Protein AF-0000000069859285 (afdb_homodimer)

Solvent-accessi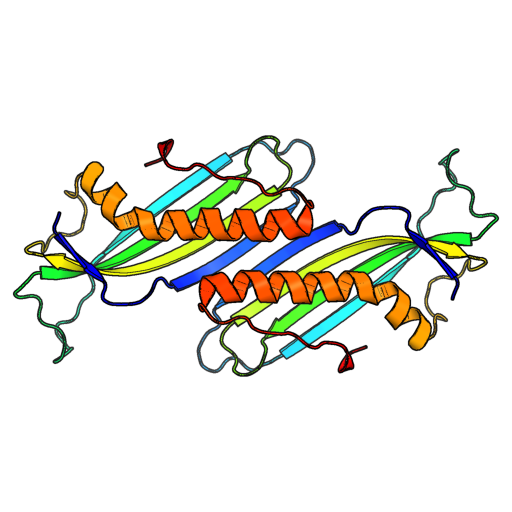ble surface area (backbone atoms only — not comparable to full-atom values): 14107 Å² total; per-residue (Å²): 129,57,67,40,82,70,47,71,69,42,60,48,30,44,34,39,32,56,50,59,89,86,52,73,57,42,78,43,74,49,71,47,62,40,69,54,88,48,85,87,38,92,88,50,71,55,87,59,15,31,38,29,44,38,34,38,36,36,46,33,17,54,83,78,44,52,39,34,44,32,38,33,30,34,33,37,30,32,34,51,81,37,78,71,73,58,83,80,60,46,69,71,46,47,40,63,70,42,42,65,54,53,48,50,54,30,50,49,45,24,54,50,27,30,71,56,64,70,47,63,44,82,64,76,57,67,77,79,92,127,56,66,41,81,70,46,70,71,41,60,48,29,45,35,40,33,56,49,59,88,86,53,73,56,41,79,42,74,49,70,47,60,41,70,52,86,47,86,88,38,90,90,48,71,56,86,60,16,31,40,29,44,38,34,38,37,38,45,32,18,53,82,78,43,51,39,34,43,32,39,32,32,34,34,37,30,32,3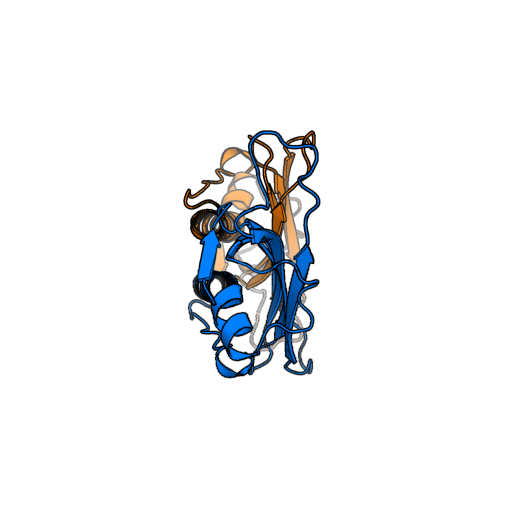3,50,81,37,78,70,75,59,83,81,62,47,68,70,47,46,41,64,70,43,40,66,56,53,48,49,53,30,48,51,44,23,54,50,27,31,70,56,64,71,47,62,44,82,64,77,57,67,77,80,91

Organism: Lactobacillus acidophilus (strain ATCC 700396 / NCK56 / N2 / NCFM) (NCBI:txid272621)

Nearest PDB structures (foldseek):
  2hng-assembly1_A-2  TM=8.366E-01  e=1.642E-09  Streptococcus pneumoniae TIGR4
  2o2a-assembly1_B  TM=8.436E-01  e=3.799E-09  Streptococcus agalactiae 2603V/R
  5mtw-assembly1_A  TM=6.151E-01  e=3.634E-05  Mycobacterium tuberculosis H37Rv
  5mtw-assembly1_B  TM=6.420E-01  e=5.206E-05  Mycobacterium tuberculosis H37Rv
  5mtw-assembly1_D  TM=5.641E-01  e=5.528E-05  Mycobacterium tuberculosis H37Rv

InterPro domains:
  IPR009530 Protein of unknown function DUF1149 [PF06619] (5-125)
  IPR009530 Protein of unknown function DUF1149 [PIRSF03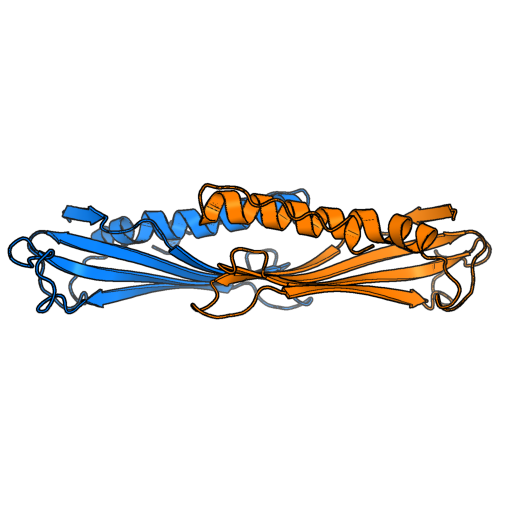1568] (9-126)
  IPR035958 SecB-like superfamily [G3DSA:3.10.420.10] (2-125)
  IPR035958 SecB-like superfamily [SSF54611] (5-125)

Structure (mmCIF, N/CA/C/O backbone):
data_AF-0000000069859285-model_v1
#
loop_
_entity.id
_entity.type
_entity.pdbx_description
1 polymer 'DUF1149 family protein'
#
loop_
_atom_site.group_PDB
_atom_site.id
_atom_site.type_symbol
_atom_site.label_atom_id
_atom_site.label_alt_id
_atom_site.label_comp_id
_atom_site.label_asym_id
_atom_site.label_entity_id
_atom_site.label_seq_id
_atom_site.pdbx_PDB_ins_code
_atom_site.Cartn_x
_atom_site.Cartn_y
_atom_site.Cartn_z
_atom_site.occupancy
_atom_site.B_iso_or_equiv
_atom_site.auth_seq_id
_atom_site.auth_comp_id
_atom_site.auth_asym_id
_atom_site.auth_atom_id
_atom_site.pdbx_PDB_model_num
ATOM 1 N N . MET A 1 1 ? 7.957 -24.922 -19.906 1 86.81 1 MET A N 1
ATOM 2 C CA . MET A 1 1 ? 6.742 -25.359 -19.234 1 86.81 1 MET A CA 1
ATOM 3 C C . MET A 1 1 ? 5.52 -24.641 -19.781 1 86.81 1 MET A C 1
ATOM 5 O O . MET A 1 1 ? 5.574 -23.438 -20.047 1 86.81 1 MET A O 1
ATOM 9 N N . ASP A 1 2 ? 4.477 -25.438 -20.125 1 93.25 2 ASP A N 1
ATOM 10 C CA . ASP A 1 2 ? 3.229 -24.875 -20.625 1 93.25 2 ASP A CA 1
ATOM 11 C C . ASP A 1 2 ? 2.178 -24.797 -19.531 1 93.25 2 ASP A C 1
ATOM 13 O O . ASP A 1 2 ? 2.01 -25.75 -18.75 1 93.25 2 ASP A O 1
ATOM 17 N N . PHE A 1 3 ? 1.637 -23.641 -19.359 1 95.94 3 PHE A N 1
ATOM 18 C CA . PHE A 1 3 ? 0.579 -23.484 -18.375 1 95.94 3 PHE A CA 1
ATOM 19 C C . PHE A 1 3 ? -0.464 -22.484 -18.859 1 95.94 3 PHE A C 1
ATOM 21 O O . PHE A 1 3 ? -0.195 -21.688 -19.75 1 95.94 3 PHE A O 1
ATOM 28 N N . GLU A 1 4 ? -1.637 -22.594 -18.219 1 95.75 4 GLU A N 1
ATOM 29 C CA . GLU A 1 4 ? -2.748 -21.719 -18.562 1 95.75 4 GLU A CA 1
ATOM 30 C C . GLU A 1 4 ? -3.24 -20.953 -17.344 1 95.75 4 GLU A C 1
ATOM 32 O O . GLU A 1 4 ? -3.459 -21.531 -16.281 1 95.75 4 GLU A O 1
ATOM 37 N N . LYS A 1 5 ? -3.42 -19.688 -17.594 1 96.62 5 LYS A N 1
ATOM 38 C CA . LYS A 1 5 ? -3.982 -18.859 -16.531 1 96.62 5 LYS A CA 1
ATOM 39 C C . LYS A 1 5 ? -5.461 -19.172 -16.312 1 96.62 5 LYS A C 1
ATOM 41 O O . LYS A 1 5 ? -6.242 -19.172 -17.266 1 96.62 5 LYS A O 1
ATOM 46 N N . GLN A 1 6 ? -5.723 -19.422 -15.039 1 96.19 6 GLN A N 1
ATOM 47 C CA . GLN A 1 6 ? -7.105 -19.766 -14.727 1 96.19 6 GLN A CA 1
ATOM 48 C C . GLN A 1 6 ? -7.828 -18.609 -14.047 1 96.19 6 GLN A C 1
ATOM 50 O O . GLN A 1 6 ? -9.062 -18.547 -14.062 1 96.19 6 GLN A O 1
ATOM 55 N N . THR A 1 7 ? -7.148 -17.719 -13.398 1 96.88 7 THR A N 1
ATOM 56 C CA . THR A 1 7 ? -7.672 -16.5 -12.789 1 96.88 7 THR A CA 1
ATOM 57 C C . THR A 1 7 ? -6.766 -15.32 -13.094 1 96.88 7 THR A C 1
ATOM 59 O O . THR A 1 7 ? -5.59 -15.492 -13.422 1 96.88 7 THR A O 1
ATOM 62 N N . PRO A 1 8 ? -7.348 -14.125 -13.039 1 97.19 8 PRO A N 1
ATOM 63 C CA . PRO A 1 8 ? -6.422 -12.984 -13.008 1 97.19 8 PRO A CA 1
ATOM 64 C C . PRO A 1 8 ? -5.496 -13.008 -11.797 1 97.19 8 PRO A C 1
ATOM 66 O O . PRO A 1 8 ? -5.707 -13.797 -10.867 1 97.19 8 PRO A O 1
ATOM 69 N N . VAL A 1 9 ? -4.434 -12.219 -11.898 1 98.19 9 VAL A N 1
ATOM 70 C CA . VAL A 1 9 ? -3.566 -12.031 -10.734 1 98.19 9 VAL A CA 1
ATOM 71 C C . VAL A 1 9 ? -4.348 -11.359 -9.609 1 98.19 9 VAL A C 1
ATOM 73 O O . VAL A 1 9 ? -5.109 -10.422 -9.852 1 98.19 9 VAL A O 1
ATOM 76 N N . THR A 1 10 ? -4.199 -11.906 -8.445 1 98.5 10 THR A N 1
ATOM 77 C CA . THR A 1 10 ? -4.84 -11.336 -7.262 1 98.5 10 THR A CA 1
ATOM 78 C C . THR A 1 10 ? -3.795 -10.789 -6.293 1 98.5 10 THR A C 1
ATOM 80 O O . THR A 1 10 ? -2.941 -11.531 -5.805 1 98.5 10 THR A O 1
ATOM 83 N N . VAL A 1 11 ? -3.871 -9.516 -6.078 1 98.81 11 VAL A N 1
ATOM 84 C CA . VAL A 1 11 ? -3.045 -8.914 -5.035 1 98.81 11 VAL A CA 1
ATOM 85 C C . VAL A 1 11 ? -3.771 -8.984 -3.695 1 98.81 11 VAL A C 1
ATOM 87 O O . VAL A 1 11 ? -4.699 -8.211 -3.441 1 98.81 11 VAL A O 1
ATOM 90 N N . GLN A 1 12 ? -3.246 -9.898 -2.918 1 98.81 12 GLN A N 1
ATOM 91 C CA . GLN A 1 12 ? -3.881 -10.062 -1.612 1 98.81 12 GLN A CA 1
ATOM 92 C C . GLN A 1 12 ? -3.586 -8.867 -0.708 1 98.81 12 GLN A C 1
ATOM 94 O O . GLN A 1 12 ? -4.469 -8.398 0.013 1 98.81 12 GLN A O 1
ATOM 99 N N . SER A 1 13 ? -2.381 -8.5 -0.703 1 98.94 13 SER A N 1
ATOM 100 C CA . SER A 1 13 ? -1.973 -7.344 0.093 1 98.94 13 SER A CA 1
ATOM 101 C C . SER A 1 13 ? -0.736 -6.676 -0.497 1 98.94 13 SER A C 1
ATOM 103 O O . SER A 1 13 ? 0.088 -7.332 -1.135 1 98.94 13 SER A O 1
ATOM 105 N N . PHE A 1 14 ? -0.622 -5.402 -0.248 1 98.94 14 PHE A N 1
ATOM 106 C CA . PHE A 1 14 ? 0.531 -4.562 -0.545 1 98.94 14 PHE A CA 1
ATOM 107 C C . PHE A 1 14 ? 0.684 -3.465 0.503 1 98.94 14 PHE A C 1
ATOM 109 O O . PHE A 1 14 ? -0.179 -2.594 0.628 1 98.94 14 PHE A O 1
ATOM 116 N N . HIS A 1 15 ? 1.762 -3.516 1.177 1 98.94 15 HIS A N 1
ATOM 117 C CA . HIS A 1 15 ? 2.018 -2.566 2.254 1 98.94 15 HIS A CA 1
ATOM 118 C C . HIS A 1 15 ? 3.262 -1.731 1.969 1 98.94 15 HIS A C 1
ATOM 120 O O . HIS A 1 15 ? 4.316 -2.275 1.638 1 98.94 15 HIS A O 1
ATOM 126 N N . TYR A 1 16 ? 3.1 -0.522 2.041 1 98.94 16 TYR A N 1
ATOM 127 C CA . TYR A 1 16 ? 4.195 0.442 2.018 1 98.94 16 TYR A CA 1
ATOM 128 C C . TYR A 1 16 ? 4.375 1.092 3.385 1 98.94 16 TYR A C 1
ATOM 130 O O . TYR A 1 16 ? 3.42 1.616 3.963 1 98.94 16 TYR A O 1
ATOM 138 N N . ASP A 1 17 ? 5.613 1.108 3.863 1 98.94 17 ASP A N 1
ATOM 139 C CA . ASP A 1 17 ? 5.957 1.746 5.133 1 98.94 17 ASP A CA 1
ATOM 140 C C . ASP A 1 17 ? 7.309 2.447 5.043 1 98.94 17 ASP A C 1
ATOM 142 O O . ASP A 1 17 ? 8.273 1.88 4.531 1 98.94 17 ASP A O 1
ATOM 146 N N . LEU A 1 18 ? 7.375 3.643 5.559 1 98.81 18 LEU A N 1
ATOM 147 C CA . LEU A 1 18 ? 8.703 4.195 5.812 1 98.81 18 LEU A CA 1
ATOM 148 C C . LEU A 1 18 ? 9.422 3.402 6.898 1 98.81 18 LEU A C 1
ATOM 150 O O . LEU A 1 18 ? 8.789 2.887 7.82 1 98.81 18 LEU A O 1
ATOM 154 N N . VAL A 1 19 ? 10.719 3.338 6.684 1 98.62 19 VAL A N 1
ATOM 155 C CA . VAL A 1 19 ? 11.484 2.611 7.691 1 98.62 19 VAL A CA 1
ATOM 156 C C . VAL A 1 19 ? 12.375 3.582 8.453 1 98.62 19 VAL A C 1
ATOM 158 O O . VAL A 1 19 ? 12.672 4.68 7.973 1 98.62 19 VAL A O 1
ATOM 161 N N . ASP A 1 20 ? 12.758 3.168 9.68 1 97.5 20 ASP A N 1
ATOM 162 C CA . ASP A 1 20 ? 13.609 4.004 10.523 1 97.5 20 ASP A CA 1
ATOM 163 C C . ASP A 1 20 ? 15.031 4.074 9.977 1 97.5 20 ASP A C 1
ATOM 165 O O . ASP A 1 20 ? 15.461 3.182 9.242 1 97.5 20 ASP A O 1
ATOM 169 N N . GLU A 1 21 ? 15.656 5.152 10.414 1 96.38 21 GLU A N 1
ATOM 170 C CA . GLU A 1 21 ? 17.078 5.266 10.094 1 96.38 21 GLU A CA 1
ATOM 171 C C . GLU A 1 21 ? 17.859 4.082 10.648 1 96.38 21 GLU A C 1
ATOM 173 O O . GLU A 1 21 ? 17.641 3.648 11.781 1 96.38 21 GLU A O 1
ATOM 178 N N . GLY A 1 22 ? 18.75 3.52 9.859 1 97.12 22 GLY A N 1
ATOM 179 C CA . GLY A 1 22 ? 19.625 2.461 10.328 1 97.12 22 GLY A CA 1
ATOM 180 C C . GLY A 1 22 ? 19.141 1.071 9.969 1 97.12 22 GLY A C 1
ATOM 181 O O . GLY A 1 22 ? 19.875 0.092 10.102 1 97.12 22 GLY A O 1
ATOM 182 N N . VAL A 1 23 ? 17.891 1.016 9.609 1 97.56 23 VAL A N 1
ATOM 183 C CA . VAL A 1 23 ? 17.375 -0.276 9.156 1 97.56 23 VAL A CA 1
ATOM 184 C C . VAL A 1 23 ? 18.156 -0.731 7.922 1 97.56 23 VAL A C 1
ATOM 186 O O . VAL A 1 23 ? 18.438 0.07 7.027 1 97.56 23 VAL A O 1
ATOM 189 N N . ALA A 1 24 ? 18.422 -2.033 7.855 1 97.56 24 ALA A N 1
ATOM 190 C CA . ALA A 1 24 ? 19.188 -2.57 6.73 1 97.56 24 ALA A CA 1
ATOM 191 C C . ALA A 1 24 ? 18.281 -2.9 5.555 1 97.56 24 ALA A C 1
ATOM 193 O O . ALA A 1 24 ? 17.141 -3.346 5.746 1 97.56 24 ALA A O 1
ATOM 194 N N . ALA A 1 25 ? 18.828 -2.668 4.371 1 97 25 ALA A N 1
ATOM 195 C CA . ALA A 1 25 ? 18.109 -3.109 3.174 1 97 25 ALA A CA 1
ATOM 196 C C . ALA A 1 25 ? 17.891 -4.617 3.191 1 97 25 ALA A C 1
ATOM 198 O O . ALA A 1 25 ? 18.672 -5.359 3.793 1 97 25 ALA A O 1
ATOM 199 N N . LYS A 1 26 ? 16.797 -5.074 2.596 1 96.62 26 LYS A N 1
ATOM 200 C CA . LYS A 1 26 ? 16.516 -6.5 2.445 1 96.62 26 LYS A CA 1
ATOM 201 C C . LYS A 1 26 ? 15.656 -6.762 1.215 1 96.62 26 LYS A C 1
ATOM 203 O O . LYS A 1 26 ? 14.938 -5.871 0.752 1 96.62 26 LYS A O 1
ATOM 208 N N . SER A 1 27 ? 15.844 -7.867 0.709 1 94.75 27 SER A N 1
ATOM 209 C CA . SER A 1 27 ? 15.047 -8.312 -0.425 1 94.75 27 SER A CA 1
ATOM 210 C C . SER A 1 27 ? 14.633 -9.773 -0.271 1 94.75 27 SER A C 1
ATOM 212 O O . SER A 1 27 ? 15.391 -10.68 -0.627 1 94.75 27 SER A O 1
ATOM 214 N N . GLU A 1 28 ? 13.469 -9.945 0.288 1 95 28 GLU A N 1
ATOM 215 C CA . GLU A 1 28 ? 12.891 -11.281 0.409 1 95 28 GLU A CA 1
ATOM 216 C C . GLU A 1 28 ? 11.688 -11.445 -0.515 1 95 28 GLU A C 1
ATOM 218 O O . GLU A 1 28 ? 10.695 -10.734 -0.385 1 95 28 GLU A O 1
ATOM 223 N N . VAL A 1 29 ? 11.844 -12.219 -1.441 1 94 29 VAL A N 1
ATOM 224 C CA . VAL A 1 29 ? 10.773 -12.609 -2.357 1 94 29 VAL A CA 1
ATOM 225 C C . VAL A 1 29 ? 10.656 -14.133 -2.391 1 94 29 VAL A C 1
ATOM 227 O O . VAL A 1 29 ? 11.555 -14.828 -2.865 1 94 29 VAL A O 1
ATOM 230 N N . ASN A 1 30 ? 9.547 -14.664 -1.929 1 93.06 30 ASN A N 1
ATOM 231 C CA . ASN A 1 30 ? 9.367 -16.094 -1.717 1 93.06 30 ASN A CA 1
ATOM 232 C C . ASN A 1 30 ? 8.203 -16.641 -2.537 1 93.06 30 ASN A C 1
ATOM 234 O O . ASN A 1 30 ? 7.047 -16.516 -2.135 1 93.06 30 ASN A O 1
ATOM 238 N N . PRO A 1 31 ? 8.523 -17.125 -3.598 1 91.62 31 PRO A N 1
ATOM 239 C CA . PRO A 1 31 ? 7.461 -17.766 -4.383 1 91.62 31 PRO A CA 1
ATOM 240 C C . PRO A 1 31 ? 7.086 -19.156 -3.859 1 91.62 31 PRO A C 1
ATOM 242 O O . PRO A 1 31 ? 7.918 -19.828 -3.252 1 91.62 31 PRO A O 1
ATOM 245 N N . GLY A 1 32 ? 5.902 -19.578 -4.035 1 92.44 32 GLY A N 1
ATOM 246 C CA . GLY A 1 32 ? 5.402 -20.891 -3.682 1 92.44 32 GLY A CA 1
ATOM 247 C C . GLY A 1 32 ? 4.258 -21.344 -4.562 1 92.44 32 GLY A C 1
ATOM 248 O O . GLY A 1 32 ? 3.645 -20.547 -5.266 1 92.44 32 GLY A O 1
ATOM 249 N N . ILE A 1 33 ? 4.129 -22.625 -4.52 1 94.56 33 ILE A N 1
ATOM 250 C CA . ILE A 1 33 ? 3.057 -23.203 -5.316 1 94.56 33 ILE A CA 1
ATOM 251 C C . ILE A 1 33 ? 2.322 -24.266 -4.492 1 94.56 33 ILE A C 1
ATOM 253 O O . ILE A 1 33 ? 2.938 -24.984 -3.703 1 94.56 33 ILE A O 1
ATOM 257 N N . ARG A 1 34 ? 1.063 -24.297 -4.68 1 96.06 34 ARG A N 1
ATOM 258 C CA . ARG A 1 34 ? 0.235 -25.297 -4.023 1 96.06 34 ARG A CA 1
ATOM 259 C C . ARG A 1 34 ? -0.748 -25.922 -5.008 1 96.06 34 ARG A C 1
ATOM 261 O O . ARG A 1 34 ? -1.482 -25.219 -5.695 1 96.06 34 ARG A O 1
ATOM 268 N N . LYS A 1 35 ? -0.718 -27.234 -5.016 1 96.31 35 LYS A N 1
ATOM 269 C CA . LYS A 1 35 ? -1.68 -27.938 -5.855 1 96.31 35 LYS A CA 1
ATOM 270 C C . LYS A 1 35 ? -3.096 -27.812 -5.297 1 96.31 35 LYS A C 1
ATOM 272 O O . LYS A 1 35 ? -3.309 -27.938 -4.09 1 96.31 35 LYS A O 1
ATOM 277 N N . LEU A 1 36 ? -3.973 -27.547 -6.191 1 95.38 36 LEU A N 1
ATOM 278 C CA . LEU A 1 36 ? -5.371 -27.438 -5.789 1 95.38 36 LEU A CA 1
ATOM 279 C C . LEU A 1 36 ? -6.113 -28.75 -6.039 1 95.38 36 LEU A C 1
ATOM 281 O O . LEU A 1 36 ? -5.852 -29.438 -7.027 1 95.38 36 LEU A O 1
ATOM 285 N N . ASP A 1 37 ? -6.996 -29.078 -5.102 1 92.38 37 ASP A N 1
ATOM 286 C CA . ASP A 1 37 ? -7.906 -30.203 -5.305 1 92.38 37 ASP A CA 1
ATOM 287 C C . ASP A 1 37 ? -9.188 -29.75 -6.012 1 92.38 37 ASP A C 1
ATOM 289 O O . ASP A 1 37 ? -10.016 -29.047 -5.422 1 92.38 37 ASP A O 1
ATOM 293 N N . VAL A 1 38 ? -9.297 -30.172 -7.262 1 88.81 38 VAL A N 1
ATOM 294 C CA . VAL A 1 38 ? -10.469 -29.75 -8.023 1 88.81 38 VAL A CA 1
ATOM 295 C C . VAL A 1 38 ? -11.367 -30.953 -8.289 1 88.81 38 VAL A C 1
ATOM 297 O O . VAL A 1 38 ? -12.188 -30.938 -9.211 1 88.81 38 VAL A O 1
ATOM 300 N N . SER A 1 39 ? -11.188 -32.031 -7.691 1 82.5 39 SER A N 1
ATOM 301 C CA . SER A 1 39 ? -11.93 -33.25 -7.906 1 82.5 39 SER A CA 1
ATOM 302 C C . SER A 1 39 ? -13.43 -33.031 -7.75 1 82.5 39 SER A C 1
ATOM 304 O O . SER A 1 39 ? -14.234 -33.719 -8.383 1 82.5 39 SER A O 1
ATOM 306 N N . GLY A 1 40 ? -13.812 -32.156 -7.059 1 79.31 40 GLY A N 1
ATOM 307 C CA . GLY A 1 40 ? -15.227 -31.922 -6.84 1 79.31 40 GLY A CA 1
ATOM 308 C C . GLY A 1 40 ? -15.812 -30.891 -7.785 1 79.31 40 GLY A C 1
ATOM 309 O O . GLY A 1 40 ? -16.984 -30.531 -7.68 1 79.31 40 GLY A O 1
ATOM 310 N N . ASP A 1 41 ? -15.008 -30.438 -8.656 1 77.5 41 ASP A N 1
ATOM 311 C CA . ASP A 1 41 ? -15.43 -29.391 -9.57 1 77.5 41 ASP A CA 1
ATOM 312 C C . ASP A 1 41 ? -15.688 -29.953 -10.969 1 77.5 41 ASP A C 1
ATOM 314 O O . ASP A 1 41 ? -14.812 -30.578 -11.562 1 77.5 41 ASP A O 1
ATOM 318 N N . ASP A 1 42 ? -16.828 -29.844 -11.438 1 77.94 42 ASP A N 1
ATOM 319 C CA . ASP A 1 42 ? -17.219 -30.406 -12.727 1 77.94 42 ASP A CA 1
ATOM 320 C C . ASP A 1 42 ? -16.609 -29.609 -13.875 1 77.94 42 ASP A C 1
ATOM 322 O O . ASP A 1 42 ? -16.5 -30.109 -15 1 77.94 42 ASP A O 1
ATOM 326 N N . GLU A 1 43 ? -16.203 -28.422 -13.586 1 82 43 GLU A N 1
ATOM 327 C CA . GLU A 1 43 ? -15.711 -27.547 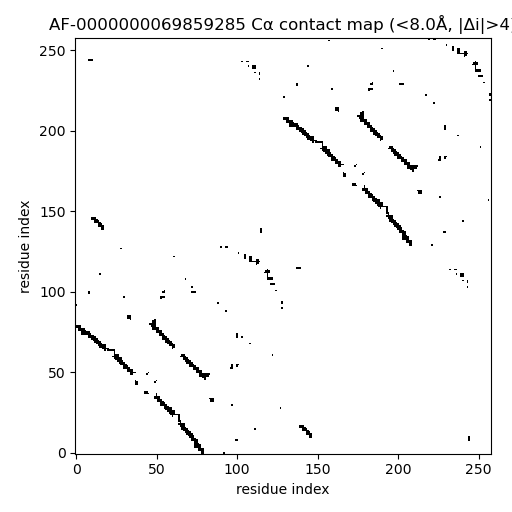-14.648 1 82 43 GLU A CA 1
ATOM 328 C C . GLU A 1 43 ? -14.203 -27.688 -14.836 1 82 43 GLU A C 1
ATOM 330 O O . GLU A 1 43 ? -13.656 -27.266 -15.859 1 82 43 GLU A O 1
ATOM 335 N N . HIS A 1 44 ? -13.695 -28.344 -13.953 1 82.88 44 HIS A N 1
ATOM 336 C CA . HIS A 1 44 ? -12.242 -28.438 -13.992 1 82.88 44 HIS A CA 1
ATOM 337 C C . HIS A 1 44 ? -11.781 -29.891 -14 1 82.88 44 HIS A C 1
ATOM 339 O O . HIS A 1 44 ? -12.195 -30.688 -13.148 1 82.88 44 HIS A O 1
ATOM 345 N N . SER A 1 45 ? -11.07 -30.203 -15.109 1 86.06 45 SER A N 1
ATOM 346 C CA . SER A 1 45 ? -10.508 -31.547 -15.242 1 86.06 45 SER A CA 1
ATOM 347 C C . SER A 1 45 ? -8.984 -31.516 -15.164 1 86.06 45 SER A C 1
ATOM 349 O O . SER A 1 45 ? -8.344 -30.625 -15.734 1 86.06 45 SER A O 1
ATOM 351 N N . GLU A 1 46 ? -8.383 -32.438 -14.523 1 90.19 46 GLU A N 1
ATOM 352 C CA . GLU A 1 46 ? -6.93 -32.5 -14.391 1 90.19 46 GLU A CA 1
ATOM 353 C C . GLU A 1 46 ? -6.328 -33.375 -15.492 1 90.19 46 GLU A C 1
ATOM 355 O O . GLU A 1 46 ? -5.129 -33.656 -15.469 1 90.19 46 GLU A O 1
ATOM 360 N N . GLU A 1 47 ? -7.098 -33.812 -16.344 1 89.94 47 GLU A N 1
ATOM 361 C CA . GLU A 1 47 ? -6.605 -34.688 -17.406 1 89.94 47 GLU A CA 1
ATOM 362 C C . GLU A 1 47 ? -5.461 -34.031 -18.172 1 89.94 47 GLU A C 1
ATOM 364 O O . GLU A 1 47 ? -4.488 -34.688 -18.531 1 89.94 47 GLU A O 1
ATOM 369 N N . GLU A 1 48 ? -5.559 -32.75 -18.312 1 91.81 48 GLU A N 1
ATOM 370 C CA . GLU A 1 48 ? -4.566 -32 -19.094 1 91.81 48 GLU A CA 1
ATOM 371 C C . GLU A 1 48 ? -3.496 -31.391 -18.203 1 91.81 48 GLU A C 1
ATOM 373 O O . GLU A 1 48 ? -2.541 -30.781 -18.703 1 91.81 48 GLU A O 1
ATOM 378 N N . GLY A 1 49 ? -3.684 -31.562 -16.984 1 95.25 49 GLY A N 1
ATOM 379 C CA . GLY A 1 49 ? -2.768 -30.984 -16.016 1 95.25 49 GLY A CA 1
ATOM 380 C C . GLY A 1 49 ? -3.449 -30.562 -14.719 1 95.25 49 GLY A C 1
ATOM 381 O O . GLY A 1 49 ? -4.668 -30.375 -14.688 1 95.25 49 GLY A O 1
ATOM 382 N N . SER A 1 50 ? -2.65 -30.438 -13.727 1 96 50 SER A N 1
ATOM 383 C CA . SER A 1 50 ? -3.195 -30.078 -12.422 1 96 50 SER A CA 1
ATOM 384 C C . SER A 1 50 ? -3.256 -28.562 -12.25 1 96 50 SER A C 1
ATOM 386 O O . SER A 1 50 ? -2.656 -27.812 -13.031 1 96 50 SER A O 1
ATOM 388 N N . TYR A 1 51 ? -4.074 -28.188 -11.25 1 96.62 51 TYR A N 1
ATOM 389 C CA . TYR A 1 51 ? -4.273 -26.781 -10.93 1 96.62 51 TYR A CA 1
ATOM 390 C C . TYR A 1 51 ? -3.432 -26.375 -9.727 1 96.62 51 TYR A C 1
ATOM 392 O O . TYR A 1 51 ? -3.312 -27.125 -8.758 1 96.62 51 TYR A O 1
ATOM 400 N N . TYR A 1 52 ? -2.859 -25.172 -9.883 1 96.94 52 TYR A N 1
ATOM 401 C CA . TYR A 1 52 ? -1.949 -24.703 -8.844 1 96.94 52 TYR A CA 1
ATOM 402 C C . TYR A 1 52 ? -2.25 -23.266 -8.461 1 96.94 52 TYR A C 1
ATOM 404 O O . TYR A 1 52 ? -2.584 -22.438 -9.32 1 96.94 52 TYR A O 1
ATOM 412 N N . ASP A 1 53 ? -2.201 -23.031 -7.148 1 97.31 53 ASP A N 1
ATOM 413 C CA . ASP A 1 53 ? -2.096 -21.672 -6.633 1 97.31 53 ASP A CA 1
ATOM 414 C C . ASP A 1 53 ? -0.637 -21.219 -6.551 1 97.31 53 ASP A C 1
ATOM 416 O O . ASP A 1 53 ? 0.128 -21.734 -5.73 1 97.31 53 ASP A O 1
ATOM 420 N N . VAL A 1 54 ? -0.28 -20.359 -7.48 1 97.19 54 VAL A N 1
ATOM 421 C CA . VAL A 1 54 ? 1.058 -19.781 -7.461 1 97.19 54 VAL A CA 1
ATOM 422 C C . VAL A 1 54 ? 1.047 -18.484 -6.656 1 97.19 54 VAL A C 1
ATOM 424 O O . VAL A 1 54 ? 0.22 -17.609 -6.895 1 97.19 54 VAL A O 1
ATOM 427 N N . ALA A 1 55 ? 1.939 -18.406 -5.66 1 97.25 55 ALA A N 1
ATOM 428 C CA . ALA A 1 55 ? 1.963 -17.234 -4.793 1 97.25 55 ALA A CA 1
ATOM 429 C C . ALA A 1 55 ? 3.379 -16.672 -4.656 1 97.25 55 ALA A C 1
ATOM 431 O O . ALA A 1 55 ? 4.355 -17.422 -4.746 1 97.25 55 ALA A O 1
ATOM 432 N N . VAL A 1 56 ? 3.439 -15.398 -4.535 1 97 56 VAL A N 1
ATOM 433 C CA . VAL A 1 56 ? 4.688 -14.734 -4.164 1 97 56 VAL A CA 1
ATOM 434 C C . VAL A 1 56 ? 4.473 -13.898 -2.904 1 97 56 VAL A C 1
ATOM 436 O O . VAL A 1 56 ? 3.596 -13.031 -2.869 1 97 56 VAL A O 1
ATOM 439 N N . PHE A 1 57 ? 5.215 -14.188 -1.882 1 97.94 57 PHE A N 1
ATOM 440 C CA . PHE A 1 57 ? 5.309 -13.359 -0.681 1 97.94 57 PHE A CA 1
ATOM 441 C C . PHE A 1 57 ? 6.562 -12.492 -0.715 1 97.94 57 PHE A C 1
ATOM 443 O O . PHE A 1 57 ? 7.637 -12.961 -1.095 1 97.94 57 PHE A O 1
ATOM 450 N N . PHE A 1 58 ? 6.406 -11.312 -0.342 1 98.06 58 PHE A N 1
ATOM 451 C CA . PHE A 1 58 ? 7.57 -10.445 -0.48 1 98.06 58 PHE A CA 1
ATOM 452 C C . PHE A 1 58 ? 7.699 -9.516 0.721 1 98.06 58 PHE A C 1
ATOM 454 O O . PHE A 1 58 ? 6.703 -9.18 1.363 1 98.06 58 PHE A O 1
ATOM 461 N N . ASP A 1 59 ? 8.867 -9.211 1.04 1 98.38 59 ASP A N 1
ATOM 462 C CA . ASP A 1 59 ? 9.32 -8.258 2.053 1 98.38 59 ASP A CA 1
ATOM 463 C C . ASP A 1 59 ? 10.633 -7.605 1.64 1 98.38 59 ASP A C 1
ATOM 465 O O . ASP A 1 59 ? 11.703 -8.211 1.771 1 98.38 59 ASP A O 1
ATOM 469 N N . VAL A 1 60 ? 10.539 -6.371 1.121 1 98.38 60 VAL A N 1
ATOM 470 C CA . VAL A 1 60 ? 11.672 -5.77 0.427 1 98.38 60 VAL A CA 1
ATOM 471 C C . VAL A 1 60 ? 11.938 -4.371 0.979 1 98.38 60 VAL A C 1
ATOM 473 O O . VAL A 1 60 ? 11.016 -3.561 1.095 1 98.38 60 VAL A O 1
ATOM 476 N N . ILE A 1 61 ? 13.102 -4.078 1.364 1 98.56 61 ILE A N 1
ATOM 477 C CA . ILE A 1 61 ? 13.633 -2.752 1.666 1 98.56 61 ILE A CA 1
ATOM 478 C C . ILE A 1 61 ? 14.781 -2.428 0.711 1 98.56 61 ILE A C 1
ATOM 480 O O . ILE A 1 61 ? 15.93 -2.811 0.954 1 98.56 61 ILE A O 1
ATOM 484 N N . PRO A 1 62 ? 14.438 -1.755 -0.379 1 97.12 62 PRO A N 1
ATOM 485 C CA . PRO A 1 62 ? 15.5 -1.456 -1.342 1 97.12 62 PRO A CA 1
ATOM 486 C C . PRO A 1 62 ? 16.516 -0.434 -0.814 1 97.12 62 PRO A C 1
ATOM 488 O O . PRO A 1 62 ? 16.156 0.427 -0.007 1 97.12 62 PRO A O 1
ATOM 491 N N . ALA A 1 63 ? 17.781 -0.551 -1.36 1 94.25 63 ALA A N 1
ATOM 492 C CA . ALA A 1 63 ? 18.781 0.472 -1.049 1 94.25 63 ALA A CA 1
ATOM 493 C C . ALA A 1 63 ? 18.516 1.746 -1.849 1 94.25 63 ALA A C 1
ATOM 495 O O . ALA A 1 63 ? 18.141 1.687 -3.021 1 94.25 63 ALA A O 1
ATOM 496 N N . PRO A 1 64 ? 18.656 2.955 -1.312 1 94.62 64 PRO A N 1
ATOM 497 C CA . PRO A 1 64 ? 18.922 3.203 0.108 1 94.62 64 PRO A CA 1
ATOM 498 C C . PRO A 1 64 ? 17.688 2.957 0.98 1 94.62 64 PRO A C 1
ATOM 500 O O . PRO A 1 64 ? 16.562 3.156 0.528 1 94.62 64 PRO A O 1
ATOM 503 N N . ALA A 1 65 ? 17.734 2.365 2.053 1 95.69 65 ALA A N 1
ATOM 504 C CA . ALA A 1 65 ? 16.688 1.882 2.949 1 95.69 65 ALA A CA 1
ATOM 505 C C . ALA A 1 65 ? 15.836 3.037 3.479 1 95.69 65 ALA A C 1
ATOM 507 O O . ALA A 1 65 ? 16.047 3.5 4.602 1 95.69 65 ALA A O 1
ATOM 508 N N . GLU A 1 66 ? 14.883 3.365 2.703 1 97.5 66 GLU A N 1
ATOM 509 C CA . GLU A 1 66 ? 13.984 4.449 3.096 1 97.5 66 GLU A CA 1
ATOM 510 C C . GLU A 1 66 ? 12.562 3.934 3.322 1 97.5 66 GLU A C 1
ATOM 512 O O . GLU A 1 66 ? 11.773 4.57 4.02 1 97.5 66 GLU A O 1
ATOM 517 N N . PHE A 1 67 ? 12.234 2.852 2.678 1 98.75 67 PHE A N 1
ATOM 518 C CA . PHE A 1 67 ? 10.883 2.299 2.789 1 98.75 67 PHE A CA 1
ATOM 519 C C . PHE A 1 67 ? 10.906 0.786 2.604 1 98.75 67 PHE A C 1
ATOM 521 O O . PHE A 1 67 ? 11.891 0.226 2.119 1 98.75 67 PHE A O 1
ATOM 528 N N . GLU A 1 68 ? 9.805 0.223 3.068 1 98.88 68 GLU A N 1
ATOM 529 C CA . GLU A 1 68 ? 9.555 -1.207 2.92 1 98.88 68 GLU A CA 1
ATOM 530 C C . GLU A 1 68 ? 8.273 -1.461 2.133 1 98.88 68 GLU A C 1
ATOM 532 O O . GLU A 1 68 ? 7.266 -0.779 2.338 1 98.88 68 GLU A O 1
ATOM 537 N N . VAL A 1 69 ? 8.352 -2.428 1.186 1 98.81 69 VAL A N 1
ATOM 538 C CA . VAL A 1 69 ? 7.129 -2.963 0.592 1 98.81 69 VAL A CA 1
ATOM 539 C C . VAL A 1 69 ? 7 -4.445 0.925 1 98.81 69 VAL A C 1
ATOM 541 O O . VAL A 1 69 ? 7.996 -5.176 0.938 1 98.81 69 VAL A O 1
ATOM 544 N N . SER A 1 70 ? 5.805 -4.84 1.24 1 98.88 70 SER A N 1
ATOM 545 C CA . SER A 1 70 ? 5.531 -6.234 1.58 1 98.88 70 SER A CA 1
ATOM 546 C C . SER A 1 70 ? 4.109 -6.629 1.198 1 98.88 70 SER A C 1
ATOM 548 O O . SER A 1 70 ? 3.273 -5.766 0.927 1 98.88 70 SER A O 1
ATOM 550 N N . GLY A 1 71 ? 3.873 -7.926 1.118 1 98.81 71 GLY A N 1
ATOM 551 C CA . GLY A 1 71 ? 2.535 -8.383 0.775 1 98.81 71 GLY A CA 1
ATOM 552 C C . GLY A 1 71 ? 2.518 -9.75 0.132 1 98.81 71 GLY A C 1
ATOM 553 O O . GLY A 1 71 ? 3.438 -10.547 0.333 1 98.81 71 GLY A O 1
ATOM 554 N N . ALA A 1 72 ? 1.462 -10.031 -0.485 1 98.75 72 ALA A N 1
ATOM 555 C CA . ALA A 1 72 ? 1.249 -11.328 -1.118 1 98.75 72 ALA A CA 1
ATOM 556 C C . ALA A 1 72 ? 0.432 -11.188 -2.398 1 98.75 72 ALA A C 1
ATOM 558 O O . ALA A 1 72 ? -0.561 -10.461 -2.432 1 98.75 72 ALA A O 1
ATOM 559 N N . ILE A 1 73 ? 0.888 -11.852 -3.422 1 98.69 73 ILE A N 1
ATOM 560 C CA . ILE A 1 73 ? 0.23 -11.883 -4.723 1 98.69 73 ILE A CA 1
ATOM 561 C C . ILE A 1 73 ? 0.102 -13.328 -5.199 1 98.69 73 ILE A C 1
ATOM 563 O O . ILE A 1 73 ? 1.029 -14.125 -5.039 1 98.69 73 ILE A O 1
ATOM 567 N N . HIS A 1 74 ? -0.999 -13.641 -5.777 1 98.31 74 HIS A N 1
ATOM 568 C CA . HIS A 1 74 ? -1.159 -15.031 -6.207 1 98.31 74 HIS A CA 1
ATOM 569 C C . HIS A 1 74 ? -1.976 -15.117 -7.492 1 98.31 74 HIS A C 1
ATOM 571 O O . HIS A 1 74 ? -2.592 -14.133 -7.91 1 98.31 74 HIS A O 1
ATOM 577 N N . GLN A 1 75 ? -1.907 -16.234 -8.094 1 98.38 75 GLN A N 1
ATOM 578 C CA . GLN A 1 75 ? -2.633 -16.562 -9.312 1 98.38 75 GLN A CA 1
ATOM 579 C C . GLN A 1 75 ? -2.846 -18.062 -9.445 1 98.38 75 GLN A C 1
ATOM 581 O O . GLN A 1 75 ? -1.942 -18.844 -9.148 1 98.38 75 GLN A O 1
ATOM 586 N N . ILE A 1 76 ? -4.047 -18.438 -9.922 1 97.62 76 ILE A N 1
ATOM 587 C CA . ILE A 1 76 ? -4.312 -19.859 -10.188 1 97.62 76 ILE A CA 1
ATOM 588 C C . ILE A 1 76 ? -3.98 -20.172 -11.641 1 97.62 76 ILE A C 1
ATOM 590 O O . ILE A 1 76 ? -4.391 -19.453 -12.555 1 97.62 76 ILE A O 1
ATOM 594 N N . VAL A 1 77 ? -3.213 -21.219 -11.805 1 97.25 77 VAL A N 1
ATOM 595 C CA . VAL A 1 77 ? -2.852 -21.672 -13.148 1 97.25 77 VAL A CA 1
ATOM 596 C C . VAL A 1 77 ? -3.082 -23.188 -13.266 1 97.25 77 VAL A C 1
ATOM 598 O O . VAL A 1 77 ? -3.189 -23.875 -12.25 1 97.25 77 VAL A O 1
ATOM 601 N N . GLN A 1 78 ? -3.264 -23.609 -14.453 1 97 78 GLN A N 1
ATOM 602 C CA . GLN A 1 78 ? -3.168 -25.031 -14.789 1 97 78 GLN A CA 1
ATOM 603 C C . GLN A 1 78 ? -1.869 -25.328 -15.531 1 97 78 GLN A C 1
ATOM 605 O O . GLN A 1 78 ? -1.588 -24.734 -16.578 1 97 78 GLN A O 1
ATOM 610 N N . ILE A 1 79 ? -1.087 -26.172 -14.922 1 96.56 79 ILE A N 1
ATOM 611 C CA . ILE A 1 79 ? 0.156 -26.547 -15.586 1 96.56 79 ILE A CA 1
ATOM 612 C C . ILE A 1 79 ? -0.067 -27.797 -16.438 1 96.56 79 ILE A C 1
ATOM 614 O O . ILE A 1 79 ? -0.412 -28.859 -15.906 1 96.56 79 ILE A O 1
ATOM 618 N N . LYS A 1 80 ? 0.249 -27.672 -17.703 1 96.06 80 LYS A N 1
ATOM 619 C CA . LYS A 1 80 ? -0.032 -28.75 -18.641 1 96.06 80 LYS A CA 1
ATOM 620 C C . LYS A 1 80 ? 0.895 -29.938 -18.406 1 96.06 80 LYS A C 1
ATOM 622 O O . LYS A 1 80 ? 2.1 -29.766 -18.203 1 96.06 80 LYS A O 1
ATOM 627 N N . ASN A 1 81 ? 0.25 -31.109 -18.328 1 94.75 81 ASN A N 1
ATOM 628 C CA . ASN A 1 81 ? 0.931 -32.375 -18.234 1 94.75 81 ASN A CA 1
ATOM 629 C C . ASN A 1 81 ? 1.788 -32.469 -16.969 1 94.75 81 ASN A C 1
ATOM 631 O O . ASN A 1 81 ? 2.84 -33.125 -16.969 1 94.75 81 ASN A O 1
ATOM 635 N N . TYR A 1 82 ? 1.476 -31.719 -16.062 1 95.62 82 TYR A N 1
ATOM 636 C CA . TYR A 1 82 ? 2.168 -31.75 -14.781 1 95.62 82 TYR A CA 1
ATOM 637 C C . TYR A 1 82 ? 1.191 -32.031 -13.641 1 95.62 82 TYR A C 1
ATOM 639 O O . TYR A 1 82 ? 0.124 -31.406 -13.57 1 95.62 82 TYR A O 1
ATOM 647 N N . HIS A 1 83 ? 1.571 -32.969 -12.844 1 94.62 83 HIS A N 1
ATOM 648 C CA . HIS A 1 83 ? 0.688 -33.375 -11.75 1 94.62 83 HIS A CA 1
ATOM 649 C C . HIS A 1 83 ? 1.448 -33.5 -10.43 1 94.62 83 HIS A C 1
ATOM 651 O O . HIS A 1 83 ? 0.928 -34.031 -9.453 1 94.62 83 HIS A O 1
ATOM 657 N N . GLY A 1 84 ? 2.613 -32.938 -10.414 1 93.31 84 GLY A N 1
ATOM 658 C CA . GLY A 1 84 ? 3.449 -33.031 -9.227 1 93.31 84 GLY A CA 1
ATOM 659 C C . GLY A 1 84 ? 3.084 -32.031 -8.156 1 93.31 84 GLY A C 1
ATOM 660 O O . GLY A 1 84 ? 2.018 -31.406 -8.219 1 93.31 84 GLY A O 1
ATOM 661 N N . ASP A 1 85 ? 3.988 -31.969 -7.105 1 92.44 85 ASP A N 1
ATOM 662 C CA . ASP A 1 85 ? 3.738 -31.062 -5.988 1 92.44 85 ASP A CA 1
ATOM 663 C C . ASP A 1 85 ? 4.535 -29.766 -6.133 1 92.44 85 ASP A C 1
ATOM 665 O O . ASP A 1 85 ? 4.559 -28.938 -5.223 1 92.44 85 ASP A O 1
ATOM 669 N N . GLY A 1 86 ? 5.141 -29.625 -7.195 1 91.12 86 GLY A N 1
ATOM 670 C CA . GLY A 1 86 ? 5.852 -28.391 -7.473 1 91.12 86 GLY A CA 1
ATOM 671 C C . GLY A 1 86 ? 7.332 -28.469 -7.152 1 91.12 86 GLY A C 1
ATOM 672 O O . GLY A 1 86 ? 8.109 -27.594 -7.566 1 91.12 86 GLY A O 1
ATOM 673 N N . THR A 1 87 ? 7.828 -29.516 -6.508 1 90.31 87 THR A N 1
ATOM 674 C CA . THR A 1 87 ? 9.195 -29.594 -6.016 1 90.31 87 THR A CA 1
ATOM 675 C C . THR A 1 87 ? 10.172 -29.812 -7.164 1 90.31 87 THR A C 1
ATOM 677 O O . THR A 1 87 ? 11.375 -29.562 -7.027 1 90.31 87 THR A O 1
ATOM 680 N N . ASP A 1 88 ? 9.688 -30.312 -8.258 1 92.06 88 ASP A N 1
ATOM 681 C CA . ASP A 1 88 ? 10.586 -30.641 -9.359 1 92.06 88 ASP A CA 1
ATOM 682 C C . ASP A 1 88 ? 10.508 -29.609 -10.477 1 92.06 88 ASP A C 1
ATOM 684 O O . ASP A 1 88 ? 11.07 -29.797 -11.555 1 92.06 88 ASP A O 1
ATOM 688 N N . ILE A 1 89 ? 9.789 -28.562 -10.211 1 90.62 89 ILE A N 1
ATOM 689 C CA . ILE A 1 89 ? 9.75 -27.5 -11.195 1 90.62 89 ILE A CA 1
ATOM 690 C C . ILE A 1 89 ? 11.109 -26.812 -11.273 1 90.62 89 ILE A C 1
ATOM 692 O O . ILE A 1 89 ? 11.703 -26.469 -10.25 1 90.62 89 ILE A O 1
ATOM 696 N N . SER A 1 90 ? 11.562 -26.656 -12.484 1 89.62 90 SER A N 1
ATOM 697 C CA . SER A 1 90 ? 12.875 -26.047 -12.688 1 89.62 90 SER A CA 1
ATOM 698 C C . SER A 1 90 ? 12.859 -24.562 -12.352 1 89.62 90 SER A C 1
ATOM 700 O O . SER A 1 90 ? 11.797 -23.938 -12.336 1 89.62 90 SER A O 1
ATOM 702 N N . ASN A 1 91 ? 14.031 -24.109 -12.141 1 88.69 91 ASN A N 1
ATOM 703 C CA . ASN A 1 91 ? 14.164 -22.672 -11.867 1 88.69 91 ASN A CA 1
ATOM 704 C C . ASN A 1 91 ? 13.648 -21.844 -13.031 1 88.69 91 ASN A C 1
ATOM 706 O O . ASN A 1 91 ? 12.953 -20.844 -12.828 1 88.69 91 ASN A O 1
ATOM 710 N N . ALA A 1 92 ? 14.016 -22.203 -14.195 1 89.19 92 ALA A N 1
ATOM 711 C CA . ALA A 1 92 ? 13.57 -21.469 -15.383 1 89.19 92 ALA A CA 1
ATOM 712 C C . ALA A 1 92 ? 12.055 -21.453 -15.484 1 89.19 92 ALA A C 1
ATOM 714 O O . ALA A 1 92 ? 11.453 -20.422 -15.781 1 89.19 92 ALA A O 1
ATOM 715 N N . ASP A 1 93 ? 11.445 -22.594 -15.211 1 90.75 93 ASP A N 1
ATOM 716 C CA . ASP A 1 93 ? 9.984 -22.688 -15.25 1 90.75 93 ASP A CA 1
ATOM 717 C C . ASP A 1 93 ? 9.352 -21.844 -14.141 1 90.75 93 ASP A C 1
ATOM 719 O O . ASP A 1 93 ? 8.305 -21.219 -14.352 1 90.75 93 ASP A O 1
ATOM 723 N N . TRP A 1 94 ? 10 -21.844 -13.039 1 88.88 94 TRP A N 1
ATOM 724 C CA . TRP A 1 94 ? 9.523 -21.031 -11.922 1 88.88 94 TRP A CA 1
ATOM 725 C C . TRP A 1 94 ? 9.531 -19.547 -12.281 1 88.88 94 TRP A C 1
ATOM 727 O O . TRP A 1 94 ? 8.609 -18.812 -11.93 1 88.88 94 TRP A O 1
ATOM 737 N N . GLN A 1 95 ? 10.5 -19.156 -12.859 1 88.88 95 GLN A N 1
ATOM 738 C CA . GLN A 1 95 ? 10.602 -17.75 -13.266 1 88.88 95 GLN A CA 1
ATOM 739 C C . GLN A 1 95 ? 9.477 -17.375 -14.219 1 88.88 95 GLN A C 1
ATOM 741 O O . GLN A 1 95 ? 8.906 -16.281 -14.109 1 88.88 95 GLN A O 1
ATOM 746 N N . LEU A 1 96 ? 9.242 -18.234 -15.094 1 90.06 96 LEU A N 1
ATOM 747 C CA . LEU A 1 96 ? 8.156 -18 -16.047 1 90.06 96 LEU A CA 1
ATOM 748 C C . LEU A 1 96 ? 6.816 -17.906 -15.328 1 90.06 96 LEU A C 1
ATOM 750 O O . LEU A 1 96 ? 6.02 -17.016 -15.602 1 90.06 96 LEU A O 1
ATOM 754 N N . LEU A 1 97 ? 6.621 -18.812 -14.375 1 92.38 97 LEU A N 1
ATOM 755 C CA . LEU A 1 97 ? 5.367 -18.922 -13.633 1 92.38 97 LEU A CA 1
ATOM 756 C C . LEU A 1 97 ? 5.156 -17.688 -12.75 1 92.38 97 LEU A C 1
ATOM 758 O O . LEU A 1 97 ? 4.027 -17.234 -12.594 1 92.38 97 LEU A O 1
ATOM 762 N N . SER A 1 98 ? 6.199 -17.234 -12.203 1 93.25 98 SER A N 1
ATOM 763 C CA . SER A 1 98 ? 6.082 -16.188 -11.195 1 93.25 98 SER A CA 1
ATOM 764 C C . SER A 1 98 ? 6.223 -14.797 -11.82 1 93.25 98 SER A C 1
ATOM 766 O O . SER A 1 98 ? 5.926 -13.789 -11.172 1 93.25 98 SER A O 1
ATOM 768 N N . ARG A 1 99 ? 6.648 -14.734 -13.016 1 92.69 99 ARG A N 1
ATOM 769 C CA . ARG A 1 99 ? 6.992 -13.469 -13.648 1 92.69 99 ARG A CA 1
ATOM 770 C C . ARG A 1 99 ? 5.836 -12.477 -13.555 1 92.69 99 ARG A C 1
ATOM 772 O O . ARG A 1 99 ? 6.02 -11.336 -13.133 1 92.69 99 ARG A O 1
ATOM 779 N N . PRO A 1 100 ? 4.652 -12.883 -13.898 1 95.25 100 PRO A N 1
ATOM 780 C CA . PRO A 1 100 ? 3.557 -11.914 -13.812 1 95.25 100 PRO A CA 1
ATOM 781 C C . PRO A 1 100 ? 3.367 -11.367 -12.398 1 95.25 100 PRO A C 1
ATOM 783 O O . PRO A 1 100 ? 3.043 -10.188 -12.227 1 95.25 100 PRO A O 1
ATOM 786 N N . LEU A 1 101 ? 3.533 -12.141 -11.414 1 97.62 101 LEU A N 1
ATOM 787 C CA . LEU A 1 101 ? 3.34 -11.727 -10.031 1 97.62 101 LEU A CA 1
ATOM 788 C C . LEU A 1 101 ? 4.418 -10.734 -9.602 1 97.62 101 LEU A C 1
ATOM 790 O O . LEU A 1 101 ? 4.117 -9.734 -8.953 1 97.62 101 LEU A O 1
ATOM 794 N N . VAL A 1 102 ? 5.586 -11.047 -10.039 1 95.94 102 VAL A N 1
ATOM 795 C CA . VAL A 1 102 ? 6.711 -10.172 -9.734 1 95.94 102 VAL A CA 1
ATOM 796 C C . VAL A 1 102 ? 6.508 -8.812 -10.406 1 95.94 102 VAL A C 1
ATOM 798 O O . VAL A 1 102 ? 6.824 -7.773 -9.82 1 95.94 102 VAL A O 1
ATOM 801 N N . GLU A 1 103 ? 6.008 -8.836 -11.547 1 95.69 103 GLU A N 1
ATOM 802 C CA . GLU A 1 103 ? 5.738 -7.594 -12.258 1 95.69 103 GLU A CA 1
ATOM 803 C C . GLU A 1 103 ? 4.742 -6.723 -11.5 1 95.69 103 GLU A C 1
ATOM 805 O O . GLU A 1 103 ? 4.844 -5.492 -11.523 1 95.69 103 GLU A O 1
ATOM 810 N N . TYR A 1 104 ? 3.77 -7.332 -10.922 1 97.94 104 TYR A N 1
ATOM 811 C CA . TYR A 1 104 ? 2.818 -6.578 -10.117 1 97.94 104 TYR A CA 1
ATOM 812 C C . TYR A 1 104 ? 3.52 -5.883 -8.953 1 97.94 104 TYR A C 1
ATOM 814 O O . TYR A 1 104 ? 3.225 -4.727 -8.641 1 97.94 104 TYR A O 1
ATOM 822 N N . ILE A 1 105 ? 4.414 -6.547 -8.312 1 98.25 105 ILE A N 1
ATOM 823 C CA . ILE A 1 105 ? 5.164 -5.953 -7.207 1 98.25 105 ILE A CA 1
ATOM 824 C C . ILE A 1 105 ? 5.926 -4.727 -7.699 1 98.25 105 ILE A C 1
ATOM 826 O O . ILE A 1 105 ? 5.883 -3.668 -7.07 1 98.25 105 ILE A O 1
ATOM 830 N N . GLU A 1 106 ? 6.586 -4.91 -8.805 1 97.75 106 GLU A N 1
ATOM 831 C CA . GLU A 1 106 ? 7.367 -3.822 -9.375 1 97.75 106 GLU A CA 1
ATOM 832 C C . GLU A 1 106 ? 6.48 -2.637 -9.742 1 97.75 106 GLU A C 1
ATOM 834 O O . GLU A 1 106 ? 6.809 -1.489 -9.43 1 97.75 106 GLU A O 1
ATOM 839 N N . THR A 1 107 ? 5.367 -2.928 -10.336 1 98.25 107 THR A N 1
ATOM 840 C CA . THR A 1 107 ? 4.461 -1.875 -10.789 1 98.25 107 THR A CA 1
ATOM 841 C C . THR A 1 107 ? 3.873 -1.125 -9.594 1 98.25 107 THR A C 1
ATOM 843 O O . THR A 1 107 ? 3.846 0.107 -9.578 1 98.25 107 THR A O 1
ATOM 846 N N . LEU A 1 108 ? 3.451 -1.836 -8.625 1 98.81 108 LEU A N 1
ATOM 847 C CA . LEU A 1 108 ? 2.875 -1.216 -7.438 1 98.81 108 LEU A CA 1
ATOM 848 C C . LEU A 1 108 ? 3.906 -0.353 -6.719 1 98.81 108 LEU A C 1
ATOM 850 O O . LEU A 1 108 ? 3.6 0.764 -6.293 1 98.81 108 LEU A O 1
ATOM 854 N N . THR A 1 109 ? 5.098 -0.876 -6.621 1 98.75 109 THR A N 1
ATOM 855 C CA . THR A 1 109 ? 6.16 -0.111 -5.977 1 98.75 109 THR A CA 1
ATOM 856 C C . THR A 1 109 ? 6.457 1.165 -6.762 1 98.75 109 THR A C 1
ATOM 858 O O . THR A 1 109 ? 6.609 2.238 -6.172 1 98.75 109 THR A O 1
ATOM 861 N N . TYR A 1 110 ? 6.516 0.998 -8.031 1 98.62 110 TYR A N 1
ATOM 862 C CA . TYR A 1 110 ? 6.75 2.135 -8.914 1 98.62 110 TYR A CA 1
ATOM 863 C C . TYR A 1 110 ? 5.699 3.219 -8.703 1 98.62 110 TYR A C 1
ATOM 865 O O . TYR A 1 110 ? 6.035 4.379 -8.453 1 98.62 110 TYR A O 1
ATOM 873 N N . GLU A 1 111 ? 4.438 2.865 -8.742 1 98.5 111 GLU A N 1
ATOM 874 C CA . GLU A 1 111 ? 3.326 3.809 -8.648 1 98.5 111 GLU A CA 1
ATOM 875 C C . GLU A 1 111 ? 3.279 4.465 -7.27 1 98.5 111 GLU A C 1
ATOM 877 O O . GLU A 1 111 ? 3.121 5.684 -7.16 1 98.5 111 GLU A O 1
ATOM 882 N N . VAL A 1 112 ? 3.486 3.705 -6.285 1 98.88 112 VAL A N 1
ATOM 883 C CA . VAL A 1 112 ? 3.367 4.219 -4.926 1 98.88 112 VAL A CA 1
ATOM 884 C C . VAL A 1 112 ? 4.531 5.16 -4.625 1 98.88 112 VAL A C 1
ATOM 886 O O . VAL A 1 112 ? 4.34 6.23 -4.043 1 98.88 112 VAL A O 1
ATOM 889 N N . THR A 1 113 ? 5.672 4.797 -5.098 1 98.75 113 THR A N 1
ATOM 890 C CA . THR A 1 113 ? 6.828 5.633 -4.797 1 98.75 113 THR A CA 1
ATOM 891 C C . THR A 1 113 ? 6.816 6.898 -5.645 1 98.75 113 THR A C 1
ATOM 893 O O . THR A 1 113 ? 7.32 7.941 -5.223 1 98.75 113 THR A O 1
ATOM 896 N N . GLN A 1 114 ? 6.242 6.781 -6.816 1 98.44 114 GLN A N 1
ATOM 897 C CA . GLN A 1 114 ? 6.027 7.996 -7.59 1 98.44 114 GLN A CA 1
ATOM 898 C C . GLN A 1 114 ? 5.211 9.016 -6.801 1 98.44 114 GLN A C 1
ATOM 900 O O . GLN A 1 114 ? 5.527 10.211 -6.805 1 98.44 114 GLN A O 1
ATOM 905 N N . VAL A 1 115 ? 4.227 8.586 -6.133 1 98.5 115 VAL A N 1
ATOM 906 C CA . VAL A 1 115 ? 3.334 9.469 -5.391 1 98.5 115 VAL A CA 1
ATOM 907 C C . VAL A 1 115 ? 4.008 9.914 -4.09 1 98.5 115 VAL A C 1
ATOM 909 O O . VAL A 1 115 ? 3.988 11.094 -3.746 1 98.5 115 VAL A O 1
ATOM 912 N N . THR A 1 116 ? 4.723 8.992 -3.436 1 98.56 116 THR A N 1
ATOM 913 C CA . THR A 1 116 ? 5.172 9.258 -2.074 1 98.56 116 THR A CA 1
ATOM 914 C C . THR A 1 116 ? 6.508 10 -2.082 1 98.56 116 THR A C 1
ATOM 916 O O . THR A 1 116 ? 6.781 10.805 -1.186 1 98.56 116 THR A O 1
ATOM 919 N N . PHE A 1 117 ? 7.305 9.781 -3.098 1 97.12 117 PHE A N 1
ATOM 920 C CA . PHE A 1 117 ? 8.625 10.398 -3.152 1 97.12 117 PHE A CA 1
ATOM 921 C C . PHE A 1 117 ? 8.734 11.344 -4.344 1 97.12 117 PHE A C 1
ATOM 923 O O . PHE A 1 117 ? 9.734 12.039 -4.496 1 97.12 117 PHE A O 1
ATOM 930 N N . ASP A 1 118 ? 7.699 11.344 -5.062 1 95.75 118 ASP A N 1
ATOM 931 C CA . ASP A 1 118 ? 7.766 12.055 -6.336 1 95.75 118 ASP A CA 1
ATOM 932 C C . ASP A 1 118 ? 8.922 11.547 -7.191 1 95.75 118 ASP A C 1
ATOM 934 O O . ASP A 1 118 ? 9.523 12.312 -7.945 1 95.75 118 ASP A O 1
ATOM 938 N N . LYS A 1 119 ? 9.375 10.422 -6.883 1 96.06 119 LYS A N 1
ATOM 939 C CA . LYS A 1 119 ? 10.43 9.703 -7.586 1 96.06 119 LYS A CA 1
ATOM 940 C C . LYS A 1 119 ? 10.156 8.203 -7.602 1 96.06 119 LYS A C 1
ATOM 942 O O . LYS A 1 119 ? 10.297 7.527 -6.578 1 96.06 119 LYS A O 1
ATOM 947 N N . PRO A 1 120 ? 9.891 7.707 -8.828 1 97.06 120 PRO A N 1
ATOM 948 C CA . PRO A 1 120 ? 9.57 6.277 -8.883 1 97.06 120 PRO A CA 1
ATOM 949 C C . PRO A 1 120 ? 10.789 5.391 -8.625 1 97.06 120 PRO A C 1
ATOM 951 O O . PRO A 1 120 ? 11.891 5.715 -9.062 1 97.06 120 PRO A O 1
ATOM 954 N N . VAL A 1 121 ? 10.562 4.387 -7.844 1 97.5 121 VAL A N 1
ATOM 955 C CA . VAL A 1 121 ? 11.586 3.385 -7.566 1 97.5 121 VAL A CA 1
ATOM 956 C C . VAL A 1 121 ? 11.305 2.123 -8.383 1 97.5 121 VAL A C 1
ATOM 958 O O . VAL A 1 121 ? 10.203 1.574 -8.32 1 97.5 121 VAL A O 1
ATOM 961 N N . ASN A 1 122 ? 12.312 1.681 -9.094 1 95.12 122 ASN A N 1
ATOM 962 C CA . ASN A 1 122 ? 12.219 0.449 -9.867 1 95.12 122 ASN A CA 1
ATOM 963 C C . ASN A 1 122 ? 12.891 -0.717 -9.148 1 95.12 122 ASN A C 1
ATOM 965 O O . ASN A 1 122 ? 14.109 -0.708 -8.945 1 95.12 122 ASN A O 1
ATOM 969 N N . LEU A 1 123 ? 11.891 -1.54 -8.781 1 93.38 123 LEU A N 1
ATOM 970 C CA . LEU A 1 123 ? 12.445 -2.775 -8.242 1 93.38 123 LEU A CA 1
ATOM 971 C C . LEU A 1 123 ? 12.805 -3.748 -9.359 1 93.38 123 LEU A C 1
ATOM 973 O O . LEU A 1 123 ? 12.109 -3.82 -10.375 1 93.38 123 LEU A O 1
ATOM 977 N N . ASN A 1 124 ? 14.008 -4.219 -9.398 1 81.31 124 ASN A N 1
ATOM 978 C CA . ASN A 1 124 ? 14.414 -5.23 -10.367 1 81.31 124 ASN A CA 1
ATOM 979 C C . ASN A 1 124 ? 14.75 -6.555 -9.688 1 81.31 124 ASN A C 1
ATOM 981 O O . ASN A 1 124 ? 15.852 -6.727 -9.164 1 81.31 124 ASN A O 1
ATOM 985 N N . PHE A 1 125 ? 13.617 -7.316 -9.695 1 74.81 125 PHE A N 1
ATOM 986 C CA . PHE A 1 125 ? 13.82 -8.594 -9.031 1 74.81 125 PHE A CA 1
ATOM 987 C C . PHE A 1 125 ? 14.414 -9.617 -9.992 1 74.81 125 PHE A C 1
ATOM 989 O O . PHE A 1 125 ? 14.703 -10.75 -9.602 1 74.81 125 PHE A O 1
ATOM 996 N N . LYS A 1 126 ? 14.57 -9.336 -11.227 1 59.66 126 LYS A N 1
ATOM 997 C CA . LYS A 1 126 ? 15.086 -10.32 -12.18 1 59.66 126 LYS A CA 1
ATOM 998 C C . LYS A 1 126 ? 16.125 -11.227 -11.523 1 59.66 126 LYS A C 1
ATOM 1000 O O . LYS A 1 126 ? 16.156 -12.43 -11.781 1 59.66 126 LYS A O 1
ATOM 1005 N N . ALA A 1 127 ? 16.875 -10.586 -10.727 1 50.62 127 ALA A N 1
ATOM 1006 C CA . ALA A 1 127 ? 18.016 -11.367 -10.25 1 50.62 127 ALA A CA 1
ATOM 1007 C C . ALA A 1 127 ? 17.578 -12.383 -9.195 1 50.62 127 ALA A C 1
ATOM 1009 O O . ALA A 1 127 ? 18.328 -13.312 -8.875 1 50.62 127 ALA A O 1
ATOM 1010 N N . GLU A 1 128 ? 16.547 -12.07 -8.656 1 49 128 GLU A N 1
ATOM 1011 C CA . GLU A 1 128 ? 16.25 -12.93 -7.516 1 49 128 GLU A CA 1
ATOM 1012 C C . GLU A 1 128 ? 15.547 -14.211 -7.957 1 49 128 GLU A C 1
ATOM 1014 O O . GLU A 1 128 ? 15.406 -15.148 -7.172 1 49 128 GLU A O 1
ATOM 1019 N N . PHE A 1 129 ? 15.133 -14.031 -9.266 1 51.66 129 PHE A N 1
ATOM 1020 C CA . PHE A 1 129 ? 14.594 -15.281 -9.797 1 51.66 129 PHE A CA 1
ATOM 1021 C C . PHE A 1 129 ? 15.539 -15.867 -10.844 1 51.66 129 PHE A C 1
ATOM 1023 O O . PHE A 1 129 ? 16.281 -15.133 -11.5 1 51.66 129 PHE A O 1
ATOM 1030 N N . MET B 1 1 ? -7.703 30.719 7.062 1 87 1 MET B N 1
ATOM 1031 C CA . MET B 1 1 ? -6.48 30.469 7.82 1 87 1 MET B CA 1
ATOM 1032 C C . MET B 1 1 ? -5.262 30.453 6.902 1 87 1 MET B C 1
ATOM 1034 O O . MET B 1 1 ? -5.32 29.922 5.793 1 87 1 MET B O 1
ATOM 1038 N N . ASP B 1 2 ? -4.215 31.219 7.309 1 93.31 2 ASP B N 1
ATOM 1039 C CA . ASP B 1 2 ? -2.971 31.266 6.543 1 93.31 2 ASP B CA 1
ATOM 1040 C C . ASP B 1 2 ? -1.91 30.359 7.164 1 93.31 2 ASP B C 1
ATOM 1042 O O . ASP B 1 2 ? -1.727 30.359 8.383 1 93.31 2 ASP B O 1
ATOM 1046 N N . PHE B 1 3 ? -1.386 29.5 6.359 1 95.94 3 PHE B N 1
ATOM 1047 C CA . PHE B 1 3 ? -0.32 28.625 6.832 1 95.94 3 PHE B CA 1
ATOM 1048 C C . PHE B 1 3 ? 0.711 28.391 5.734 1 95.94 3 PHE B C 1
ATOM 1050 O O . PHE B 1 3 ? 0.425 28.578 4.551 1 95.94 3 PHE B O 1
ATOM 1057 N N . GLU B 1 4 ? 1.892 27.984 6.207 1 95.81 4 GLU B N 1
ATOM 1058 C CA . GLU B 1 4 ? 2.994 27.703 5.293 1 95.81 4 GLU B CA 1
ATOM 1059 C C . GLU B 1 4 ? 3.492 26.266 5.449 1 95.81 4 GLU B C 1
ATOM 1061 O O . GLU B 1 4 ? 3.717 25.812 6.57 1 95.81 4 GLU B O 1
ATOM 1066 N N . LYS B 1 5 ? 3.662 25.688 4.301 1 96.75 5 LYS B N 1
ATOM 1067 C CA . LYS B 1 5 ? 4.234 24.344 4.305 1 96.75 5 LYS B CA 1
ATOM 1068 C C . LYS B 1 5 ? 5.711 24.375 4.676 1 96.75 5 LYS B C 1
ATOM 1070 O O . LYS B 1 5 ? 6.488 25.141 4.09 1 96.75 5 LYS B O 1
ATOM 1075 N N . GLN B 1 6 ? 5.988 23.531 5.664 1 96.25 6 GLN B N 1
ATOM 1076 C CA . GLN B 1 6 ? 7.375 23.516 6.117 1 96.25 6 GLN B CA 1
ATOM 1077 C C . GLN B 1 6 ? 8.102 22.266 5.621 1 96.25 6 GLN B C 1
ATOM 1079 O O . GLN B 1 6 ? 9.328 22.25 5.547 1 96.25 6 GLN B O 1
ATOM 1084 N N . THR B 1 7 ? 7.414 21.203 5.34 1 96.88 7 THR B N 1
ATOM 1085 C CA . THR B 1 7 ? 7.938 19.969 4.762 1 96.88 7 THR B CA 1
ATOM 1086 C C . THR B 1 7 ? 7.023 19.469 3.65 1 96.88 7 THR B C 1
ATOM 1088 O O . THR B 1 7 ? 5.848 19.828 3.59 1 96.88 7 THR B O 1
ATOM 1091 N N . PRO B 1 8 ? 7.605 18.672 2.742 1 97.25 8 PRO B N 1
ATOM 1092 C CA . PRO B 1 8 ? 6.68 17.938 1.874 1 97.25 8 PRO B CA 1
ATOM 1093 C C . PRO B 1 8 ? 5.758 17 2.652 1 97.25 8 PRO B C 1
ATOM 1095 O O . PRO B 1 8 ? 5.98 16.766 3.84 1 97.25 8 PRO B O 1
ATOM 1098 N N . VAL B 1 9 ? 4.688 16.578 1.976 1 98.25 9 VAL B N 1
ATOM 1099 C CA . VAL B 1 9 ? 3.832 15.555 2.559 1 98.25 9 VAL B CA 1
ATOM 1100 C C . VAL B 1 9 ? 4.621 14.258 2.725 1 98.25 9 VAL B C 1
ATOM 1102 O O . VAL B 1 9 ? 5.379 13.867 1.832 1 98.25 9 VAL B O 1
ATOM 1105 N N . THR B 1 10 ? 4.488 13.68 3.875 1 98.5 10 THR B N 1
ATOM 1106 C CA . THR B 1 10 ? 5.137 12.406 4.156 1 98.5 10 THR B CA 1
ATOM 1107 C C . THR B 1 10 ? 4.098 11.305 4.34 1 98.5 10 THR B C 1
ATOM 1109 O O . THR B 1 10 ? 3.256 11.375 5.234 1 98.5 10 THR B O 1
ATOM 1112 N N . VAL B 1 11 ? 4.156 10.336 3.471 1 98.81 11 VAL B N 1
ATOM 1113 C CA . VAL B 1 11 ? 3.336 9.148 3.654 1 98.81 11 VAL B CA 1
ATOM 1114 C C . VAL B 1 11 ? 4.078 8.141 4.539 1 98.81 11 VAL B C 1
ATOM 1116 O O . VAL B 1 11 ? 5 7.465 4.078 1 98.81 11 VAL B O 1
ATOM 1119 N N . GLN B 1 12 ? 3.572 8.109 5.75 1 98.81 12 GLN B N 1
ATOM 1120 C CA . GLN B 1 12 ? 4.219 7.188 6.684 1 98.81 12 GLN B CA 1
ATOM 1121 C C . GLN B 1 12 ? 3.926 5.734 6.312 1 98.81 12 GLN B C 1
ATOM 1123 O O . GLN B 1 12 ? 4.812 4.879 6.379 1 98.81 12 GLN B O 1
ATOM 1128 N N . SER B 1 13 ? 2.723 5.5 6.035 1 98.94 13 SER B N 1
ATOM 1129 C CA . SER B 1 13 ? 2.314 4.16 5.633 1 98.94 13 SER B CA 1
ATOM 1130 C C . SER B 1 13 ? 1.071 4.203 4.75 1 98.94 13 SER B C 1
ATOM 1132 O O . SER B 1 13 ? 0.248 5.109 4.871 1 98.94 13 SER B O 1
ATOM 1134 N N . PHE B 1 14 ? 0.947 3.211 3.904 1 98.94 14 PHE B N 1
ATOM 1135 C CA . PHE B 1 14 ? -0.21 2.914 3.07 1 98.94 14 PHE B CA 1
ATOM 1136 C C . PHE B 1 14 ? -0.357 1.411 2.861 1 98.94 14 PHE B C 1
ATOM 1138 O O . PHE B 1 14 ? 0.506 0.776 2.252 1 98.94 14 PHE B O 1
ATOM 1145 N N . HIS B 1 15 ? -1.418 0.914 3.332 1 98.94 15 HIS B N 1
ATOM 1146 C CA . HIS B 1 15 ? -1.667 -0.521 3.258 1 98.94 15 HIS B CA 1
ATOM 1147 C C . HIS B 1 15 ? -2.916 -0.823 2.438 1 98.94 15 HIS B C 1
ATOM 1149 O O . HIS B 1 15 ? -3.975 -0.233 2.67 1 98.94 15 HIS B O 1
ATOM 1155 N N . TYR B 1 16 ? -2.764 -1.626 1.525 1 98.94 16 TYR B N 1
ATOM 1156 C CA . TYR B 1 16 ? -3.861 -2.213 0.765 1 98.94 16 TYR B CA 1
ATOM 1157 C C . TYR B 1 16 ? -4.035 -3.689 1.106 1 98.94 16 TYR B C 1
ATOM 1159 O O . TYR B 1 16 ? -3.074 -4.461 1.048 1 98.94 16 TYR B O 1
ATOM 1167 N N . ASP B 1 17 ? -5.273 -4.074 1.418 1 98.94 17 ASP B N 1
ATOM 1168 C CA . ASP B 1 17 ? -5.613 -5.465 1.71 1 98.94 17 ASP B CA 1
ATOM 1169 C C . ASP B 1 17 ? -6.969 -5.84 1.114 1 98.94 17 ASP B C 1
ATOM 1171 O O . ASP B 1 17 ? -7.938 -5.09 1.246 1 98.94 17 ASP B O 1
ATOM 1175 N N . LEU B 1 18 ? -7.035 -6.992 0.497 1 98.81 18 LEU B N 1
ATOM 1176 C CA . LEU B 1 18 ? -8.359 -7.543 0.233 1 98.81 18 LEU B CA 1
ATOM 1177 C C . LEU B 1 18 ? -9.07 -7.902 1.534 1 98.81 18 LEU B C 1
ATOM 1179 O O . LEU B 1 18 ? -8.43 -8.305 2.508 1 98.81 18 LEU B O 1
ATOM 1183 N N . VAL B 1 19 ? -10.359 -7.688 1.449 1 98.62 19 VAL B N 1
ATOM 1184 C CA . VAL B 1 19 ? -11.117 -8.031 2.652 1 98.62 19 VAL B CA 1
ATOM 1185 C C . VAL B 1 19 ? -12.008 -9.242 2.377 1 98.62 19 VAL B C 1
ATOM 1187 O O . VAL B 1 19 ? -12.305 -9.547 1.221 1 98.62 19 VAL B O 1
ATOM 1190 N N . ASP B 1 20 ? -12.383 -9.938 3.465 1 97.56 20 ASP B N 1
ATOM 1191 C CA . ASP B 1 20 ? -13.227 -11.125 3.346 1 97.56 20 ASP B CA 1
ATOM 1192 C C . ASP B 1 20 ? -14.656 -10.75 2.967 1 97.56 20 ASP B C 1
ATOM 1194 O O . ASP B 1 20 ? -15.094 -9.625 3.211 1 97.56 20 ASP B O 1
ATOM 1198 N N . GLU B 1 21 ? -15.281 -11.773 2.391 1 96.38 21 GLU B N 1
ATOM 1199 C CA . GLU B 1 21 ? -16.703 -11.602 2.115 1 96.38 21 GLU B CA 1
ATOM 1200 C C . GLU B 1 21 ? -17.484 -11.305 3.395 1 96.38 21 GLU B C 1
ATOM 1202 O O . GLU B 1 21 ? -17.234 -11.914 4.434 1 96.38 21 GLU B O 1
ATOM 1207 N N . GLY B 1 22 ? -18.359 -10.336 3.367 1 97.12 22 GLY B N 1
ATOM 1208 C CA . GLY B 1 22 ? -19.234 -10.055 4.5 1 97.12 22 GLY B CA 1
ATOM 1209 C C . GLY B 1 22 ? -18.734 -8.906 5.359 1 97.12 22 GLY B C 1
ATOM 1210 O O . GLY B 1 22 ? -19.469 -8.406 6.215 1 97.12 22 GLY B O 1
ATOM 1211 N N . VAL B 1 23 ? -17.484 -8.586 5.164 1 97.62 23 VAL B N 1
ATOM 1212 C CA . VAL B 1 23 ? -16.969 -7.43 5.891 1 97.62 23 VAL B CA 1
ATOM 1213 C C . VAL B 1 23 ? -17.75 -6.18 5.488 1 97.62 23 VAL B C 1
ATOM 1215 O O . VAL B 1 23 ? -18.047 -5.977 4.305 1 97.62 23 VAL B O 1
ATOM 1218 N N . ALA B 1 24 ? -18.031 -5.32 6.473 1 97.56 24 ALA B N 1
ATOM 1219 C CA . ALA B 1 24 ? -18.797 -4.113 6.199 1 97.56 24 ALA B CA 1
ATOM 1220 C C . ALA B 1 24 ? -17.906 -2.98 5.719 1 97.56 24 ALA B C 1
ATOM 1222 O O . ALA B 1 24 ? -16.766 -2.85 6.176 1 97.56 24 ALA B O 1
ATOM 1223 N N . ALA B 1 25 ? -18.469 -2.207 4.801 1 97 25 ALA B N 1
ATOM 1224 C CA . ALA B 1 25 ? -17.766 -0.989 4.395 1 97 25 ALA B CA 1
ATOM 1225 C C . ALA B 1 25 ? -17.547 -0.063 5.59 1 97 25 ALA B C 1
ATOM 1227 O O . ALA B 1 25 ? -18.297 -0.092 6.555 1 97 25 ALA B O 1
ATOM 1228 N N . LYS B 1 26 ? -16.453 0.695 5.562 1 96.5 26 LYS B N 1
ATOM 1229 C CA . LYS B 1 26 ? -16.172 1.702 6.582 1 96.5 26 LYS B CA 1
ATOM 1230 C C . LYS B 1 26 ? -15.312 2.832 6.012 1 96.5 26 LYS B C 1
ATOM 1232 O O . LYS B 1 26 ? -14.609 2.645 5.02 1 96.5 26 LYS B O 1
ATOM 1237 N N . SER B 1 27 ? -15.492 3.914 6.566 1 94.69 27 SER B N 1
ATOM 1238 C CA . SER B 1 27 ? -14.695 5.082 6.207 1 94.69 27 SER B CA 1
ATOM 1239 C C . SER B 1 27 ? -14.273 5.871 7.445 1 94.69 27 SER B C 1
ATOM 1241 O O . SER B 1 27 ? -15.023 6.719 7.93 1 94.69 27 SER B O 1
ATOM 1243 N N . GLU B 1 28 ? -13.109 5.547 7.922 1 95 28 GLU B N 1
ATOM 1244 C CA . GLU B 1 28 ? -12.523 6.277 9.047 1 95 28 GLU B CA 1
ATOM 1245 C C . GLU B 1 28 ? -11.328 7.113 8.594 1 95 28 GLU B C 1
ATOM 1247 O O . GLU B 1 28 ? -10.336 6.566 8.109 1 95 28 GLU B O 1
ATOM 1252 N N . VAL B 1 29 ? -11.484 8.312 8.617 1 94.06 29 VAL B N 1
ATOM 1253 C CA . VAL B 1 29 ? -10.422 9.281 8.344 1 94.06 29 VAL B CA 1
ATOM 1254 C C . VAL B 1 29 ? -10.289 10.25 9.516 1 94.06 29 VAL B C 1
ATOM 1256 O O . VAL B 1 29 ? -11.195 11.047 9.773 1 94.06 29 VAL B O 1
ATOM 1259 N N . ASN B 1 30 ? -9.195 10.219 10.203 1 93.25 30 ASN B N 1
ATOM 1260 C CA . ASN B 1 30 ? -9.008 10.945 11.461 1 93.25 30 ASN B CA 1
ATOM 1261 C C . ASN B 1 30 ? -7.844 11.93 11.367 1 93.25 30 ASN B C 1
ATOM 1263 O O . ASN B 1 30 ? -6.684 11.539 11.508 1 93.25 30 ASN B O 1
ATOM 1267 N N . PRO B 1 31 ? -8.156 13.062 11.094 1 91.88 31 PRO B N 1
ATOM 1268 C CA . PRO B 1 31 ? -7.098 14.078 11.094 1 91.88 31 PRO B CA 1
ATOM 1269 C C . PRO B 1 31 ? -6.715 14.531 12.5 1 91.88 31 PRO B C 1
ATOM 1271 O O . PRO B 1 31 ? -7.543 14.477 13.422 1 91.88 31 PRO B O 1
ATOM 1274 N N . GLY B 1 32 ? -5.531 14.938 12.719 1 92.81 32 GLY B N 1
ATOM 1275 C CA . GLY B 1 32 ? -5.023 15.484 13.969 1 92.81 32 GLY B CA 1
ATOM 1276 C C . GLY B 1 32 ? -3.885 16.469 13.773 1 92.81 32 GLY B C 1
ATOM 1277 O O . GLY B 1 32 ? -3.279 16.516 12.695 1 92.81 32 GLY B O 1
ATOM 1278 N N . ILE B 1 33 ? -3.75 17.219 14.797 1 94.69 33 ILE B N 1
ATOM 1279 C CA . ILE B 1 33 ? -2.684 18.219 14.75 1 94.69 33 ILE B CA 1
ATOM 1280 C C . ILE B 1 33 ? -1.932 18.234 16.078 1 94.69 33 ILE B C 1
ATOM 1282 O O . ILE B 1 33 ? -2.533 18.062 17.141 1 94.69 33 ILE B O 1
ATOM 1286 N N . ARG B 1 34 ? -0.68 18.422 15.969 1 96.12 34 ARG B N 1
ATOM 1287 C CA . ARG B 1 34 ? 0.16 18.531 17.156 1 96.12 34 ARG B CA 1
ATOM 1288 C C . ARG B 1 34 ? 1.135 19.703 17.031 1 96.12 34 ARG B C 1
ATOM 1290 O O . ARG B 1 34 ? 1.858 19.797 16.031 1 96.12 34 ARG B O 1
ATOM 1297 N N . LYS B 1 35 ? 1.109 20.516 18.062 1 96.38 35 LYS B N 1
ATOM 1298 C CA . LYS B 1 35 ? 2.066 21.625 18.078 1 96.38 35 LYS B CA 1
ATOM 1299 C C . LYS B 1 35 ? 3.486 21.109 18.312 1 96.38 35 LYS B C 1
ATOM 1301 O O . LYS B 1 35 ? 3.711 20.234 19.156 1 96.38 35 LYS B O 1
ATOM 1306 N N . LEU B 1 36 ? 4.355 21.656 17.547 1 95.31 36 LEU B N 1
ATOM 1307 C CA . LEU B 1 36 ? 5.758 21.266 17.703 1 95.31 36 LEU B CA 1
ATOM 1308 C C . LEU B 1 36 ? 6.504 22.281 18.562 1 95.31 36 LEU B C 1
ATOM 1310 O O . LEU B 1 36 ? 6.234 23.484 18.484 1 95.31 36 LEU B O 1
ATOM 1314 N N . ASP B 1 37 ? 7.41 21.766 19.375 1 92.12 37 ASP B N 1
ATOM 1315 C CA . ASP B 1 37 ? 8.32 22.625 20.125 1 92.12 37 ASP B CA 1
ATOM 1316 C C . ASP B 1 37 ? 9.594 22.906 19.312 1 92.12 37 ASP B C 1
ATOM 1318 O O . ASP B 1 37 ? 10.414 22.016 19.109 1 92.12 37 ASP B O 1
ATOM 1322 N N . VAL B 1 38 ? 9.688 24.156 18.891 1 88.75 38 VAL B N 1
ATOM 1323 C CA . VAL B 1 38 ? 10.844 24.5 18.078 1 88.75 38 VAL B CA 1
ATOM 1324 C C . VAL B 1 38 ? 11.758 25.453 18.844 1 88.75 38 VAL B C 1
ATOM 1326 O O . VAL B 1 38 ? 12.562 26.172 18.234 1 88.75 38 VAL B O 1
ATOM 1329 N N . SER B 1 39 ? 11.586 25.641 20.047 1 82.25 39 SER B N 1
ATOM 1330 C CA . SER B 1 39 ? 12.336 26.578 20.875 1 82.25 39 SER B CA 1
ATOM 1331 C C . SER B 1 39 ? 13.836 26.328 20.781 1 82.25 39 SER B C 1
ATOM 1333 O O . SER B 1 39 ? 14.641 27.25 20.922 1 82.25 39 SER B O 1
ATOM 1335 N N . GLY B 1 40 ? 14.211 25.219 20.5 1 79.06 40 GLY B N 1
ATOM 1336 C CA . GLY B 1 40 ? 15.633 24.906 20.438 1 79.06 40 GLY B CA 1
ATOM 1337 C C . GLY B 1 40 ? 16.203 25 19.031 1 79.06 40 GLY B C 1
ATOM 1338 O O . GLY B 1 40 ? 17.375 24.719 18.812 1 79.06 40 GLY B O 1
ATOM 1339 N N . ASP B 1 41 ? 15.383 25.406 18.172 1 77.5 41 ASP B N 1
ATOM 1340 C CA . ASP B 1 41 ? 15.781 25.484 16.766 1 77.5 41 ASP B CA 1
ATOM 1341 C C . ASP B 1 41 ? 16.031 26.922 16.344 1 77.5 41 ASP B C 1
ATOM 1343 O O . ASP B 1 41 ? 15.164 27.781 16.5 1 77.5 41 ASP B O 1
ATOM 1347 N N . ASP B 1 42 ? 17.188 27.219 15.953 1 78.06 42 ASP B N 1
ATOM 1348 C CA . ASP B 1 42 ? 17.578 28.562 15.578 1 78.06 42 ASP B CA 1
ATOM 1349 C C . ASP B 1 42 ? 16.938 28.984 14.25 1 78.06 42 ASP B C 1
ATOM 1351 O O . ASP B 1 42 ? 16.844 30.172 13.945 1 78.06 42 ASP B O 1
ATOM 1355 N N . GLU B 1 43 ? 16.531 28 13.492 1 81.94 43 GLU B N 1
ATOM 1356 C CA . GLU B 1 43 ? 16.031 28.297 12.148 1 81.94 43 GLU B CA 1
ATOM 1357 C C . GLU B 1 43 ? 14.523 28.531 12.164 1 81.94 43 GLU B C 1
ATOM 1359 O O . GLU B 1 43 ? 13.961 29.062 11.203 1 81.94 43 GLU B O 1
ATOM 1364 N N . HIS B 1 44 ? 14.031 28.25 13.25 1 82.88 44 HIS B N 1
ATOM 1365 C CA . HIS B 1 44 ? 12.578 28.344 13.312 1 82.88 44 HIS B CA 1
ATOM 1366 C C . HIS B 1 44 ? 12.133 29.25 14.453 1 82.88 44 HIS B C 1
ATOM 1368 O O . HIS B 1 44 ? 12.57 29.078 15.594 1 82.88 44 HIS B O 1
ATOM 1374 N N . SER B 1 45 ? 11.406 30.312 14.016 1 86.06 45 SER B N 1
ATOM 1375 C CA . SER B 1 45 ? 10.852 31.25 14.992 1 86.06 45 SER B CA 1
ATOM 1376 C C . SER B 1 45 ? 9.328 31.172 15.023 1 86.06 45 SER B C 1
ATOM 1378 O O . SER B 1 45 ? 8.68 31.062 13.984 1 86.06 45 SER B O 1
ATOM 1380 N N . GLU B 1 46 ? 8.719 31.25 16.141 1 89.94 46 GLU B N 1
ATOM 1381 C CA . GLU B 1 46 ? 7.27 31.188 16.297 1 89.94 46 GLU B CA 1
ATOM 1382 C C . GLU B 1 46 ? 6.66 32.594 16.312 1 89.94 46 GLU B C 1
ATOM 1384 O O . GLU B 1 46 ? 5.465 32.75 16.562 1 89.94 46 GLU B O 1
ATOM 1389 N N . GLU B 1 47 ? 7.434 33.531 16.109 1 89.88 47 GLU B N 1
ATOM 1390 C CA . GLU B 1 47 ? 6.93 34.906 16.125 1 89.88 47 GLU B CA 1
ATOM 1391 C C . GLU B 1 47 ? 5.777 35.062 15.141 1 89.88 47 GLU B C 1
ATOM 1393 O O . GLU B 1 47 ? 4.805 35.781 15.438 1 89.88 47 GLU B O 1
ATOM 1398 N N . GLU B 1 48 ? 5.859 34.375 14.047 1 91.75 48 GLU B N 1
ATOM 1399 C CA . GLU B 1 48 ? 4.863 34.531 12.992 1 91.75 48 GLU B CA 1
ATOM 1400 C C . GLU B 1 48 ? 3.791 33.438 13.078 1 91.75 48 GLU B C 1
ATOM 1402 O O . GLU B 1 48 ? 2.832 33.469 12.305 1 91.75 48 GLU B O 1
ATOM 1407 N N . GLY B 1 49 ? 4.004 32.594 13.969 1 95.31 49 GLY B N 1
ATOM 1408 C CA . GLY B 1 49 ? 3.092 31.484 14.133 1 95.31 49 GLY B CA 1
ATOM 1409 C C . GLY B 1 49 ? 3.781 30.219 14.602 1 95.31 49 GLY B C 1
ATOM 1410 O O . GLY B 1 49 ? 5 30.078 14.461 1 95.31 49 GLY B O 1
ATOM 1411 N N . SER B 1 50 ? 2.982 29.359 15.117 1 96.06 50 SER B N 1
ATOM 1412 C CA . SER B 1 50 ? 3.533 28.109 15.641 1 96.06 50 SER B CA 1
ATOM 1413 C C . SER B 1 50 ? 3.59 27.031 14.562 1 96.06 50 SER B C 1
ATOM 1415 O O . SER B 1 50 ? 2.98 27.188 13.5 1 96.06 50 SER B O 1
ATOM 1417 N N . TYR B 1 51 ? 4.414 26.016 14.898 1 96.69 51 TYR B N 1
ATOM 1418 C CA . TYR B 1 51 ? 4.609 24.891 13.992 1 96.69 51 TYR B CA 1
ATOM 1419 C C . TYR B 1 51 ? 3.779 23.688 14.43 1 96.69 51 TYR B C 1
ATOM 1421 O O . TYR B 1 51 ? 3.672 23.406 15.625 1 96.69 51 TYR B O 1
ATOM 1429 N N . TYR B 1 52 ? 3.191 23.062 13.398 1 97 52 TYR B N 1
ATOM 1430 C CA . TYR B 1 52 ? 2.293 21.953 13.688 1 97 52 TYR B CA 1
ATOM 1431 C C . TYR B 1 52 ? 2.594 20.75 12.789 1 97 52 TYR B C 1
ATOM 1433 O O . TYR B 1 52 ? 2.918 20.922 11.617 1 97 52 TYR B O 1
ATOM 1441 N N . ASP B 1 53 ? 2.553 19.578 13.422 1 97.38 53 ASP B N 1
ATOM 1442 C CA . ASP B 1 53 ? 2.445 18.328 12.672 1 97.38 53 ASP B CA 1
ATOM 1443 C C . ASP B 1 53 ? 0.987 17.984 12.383 1 97.38 53 ASP B C 1
ATOM 1445 O O . ASP B 1 53 ? 0.23 17.656 13.297 1 97.38 53 ASP B O 1
ATOM 1449 N N . VAL B 1 54 ? 0.617 18.172 11.133 1 97.25 54 VAL B N 1
ATOM 1450 C CA . VAL B 1 54 ? -0.723 17.797 10.695 1 97.25 54 VAL B CA 1
ATOM 1451 C C . VAL B 1 54 ? -0.708 16.359 10.188 1 97.25 54 VAL B C 1
ATOM 1453 O O . VAL B 1 54 ? 0.115 15.992 9.344 1 97.25 54 VAL B O 1
ATOM 1456 N N . ALA B 1 55 ? -1.593 15.508 10.75 1 97.31 55 ALA B N 1
ATOM 1457 C CA . ALA B 1 55 ? -1.614 14.102 10.367 1 97.31 55 ALA B CA 1
ATOM 1458 C C . ALA B 1 55 ? -3.031 13.648 10.023 1 97.31 55 ALA B C 1
ATOM 1460 O O . ALA B 1 55 ? -4.004 14.18 10.562 1 97.31 55 ALA B O 1
ATOM 1461 N N . VAL B 1 56 ? -3.1 12.75 9.102 1 97 56 VAL B N 1
ATOM 1462 C CA . VAL B 1 56 ? -4.348 12.047 8.828 1 97 56 VAL B CA 1
ATOM 1463 C C . VAL B 1 56 ? -4.125 10.539 8.953 1 97 56 VAL B C 1
ATOM 1465 O O . VAL B 1 56 ? -3.246 9.977 8.297 1 97 56 VAL B O 1
ATOM 1468 N N . PHE B 1 57 ? -4.855 9.914 9.82 1 97.94 57 PHE B N 1
ATOM 1469 C CA . PHE B 1 57 ? -4.945 8.461 9.93 1 97.94 57 PHE B CA 1
ATOM 1470 C C . PHE B 1 57 ? -6.203 7.945 9.234 1 97.94 57 PHE B C 1
ATOM 1472 O O . PHE B 1 57 ? -7.277 8.531 9.383 1 97.94 57 PHE B O 1
ATOM 1479 N N . PHE B 1 58 ? -6.051 6.918 8.539 1 98.06 58 PHE B N 1
ATOM 1480 C CA . PHE B 1 58 ? -7.223 6.484 7.781 1 98.06 58 PHE B CA 1
ATOM 1481 C C . PHE B 1 58 ? -7.344 4.965 7.801 1 98.06 58 PHE B C 1
ATOM 1483 O O . PHE B 1 58 ? -6.344 4.258 7.93 1 98.06 58 PHE B O 1
ATOM 1490 N N . ASP B 1 59 ? -8.5 4.516 7.766 1 98.38 59 ASP B N 1
ATOM 1491 C CA . ASP B 1 59 ? -8.953 3.129 7.656 1 98.38 59 ASP B CA 1
ATOM 1492 C C . ASP B 1 59 ? -10.273 3.039 6.898 1 98.38 59 ASP B C 1
ATOM 1494 O O . ASP B 1 59 ? -11.336 3.301 7.465 1 98.38 59 ASP B O 1
ATOM 1498 N N . VAL B 1 60 ? -10.195 2.684 5.617 1 98.38 60 VAL B N 1
ATOM 1499 C CA . VAL B 1 60 ? -11.336 2.85 4.727 1 98.38 60 VAL B CA 1
ATOM 1500 C C . VAL B 1 60 ? -11.602 1.547 3.975 1 98.38 60 VAL B C 1
ATOM 1502 O O . VAL B 1 60 ? -10.68 0.956 3.402 1 98.38 60 VAL B O 1
ATOM 1505 N N . ILE B 1 61 ? -12.766 1.059 3.99 1 98.56 61 ILE B N 1
ATOM 1506 C CA . ILE B 1 61 ? -13.305 -0.001 3.143 1 98.56 61 ILE B CA 1
ATOM 1507 C C . ILE B 1 61 ? -14.461 0.543 2.307 1 98.56 61 ILE B C 1
ATOM 1509 O O . ILE B 1 61 ? -15.602 0.595 2.773 1 98.56 61 ILE B O 1
ATOM 1513 N N . PRO B 1 62 ? -14.133 0.977 1.096 1 97.12 62 PRO B N 1
ATOM 1514 C CA . PRO B 1 62 ? -15.203 1.54 0.275 1 97.12 62 PRO B CA 1
ATOM 1515 C C . PRO B 1 62 ? -16.203 0.485 -0.192 1 97.12 62 PRO B C 1
ATOM 1517 O O . PRO B 1 62 ? -15.844 -0.682 -0.364 1 97.12 62 PRO B O 1
ATOM 1520 N N . ALA B 1 63 ? -17.469 0.978 -0.437 1 94.25 63 ALA B N 1
ATOM 1521 C CA . ALA B 1 63 ? -18.469 0.09 -1.039 1 94.25 63 ALA B CA 1
ATOM 1522 C C . ALA B 1 63 ? -18.219 -0.068 -2.537 1 94.25 63 ALA B C 1
ATOM 1524 O O . ALA B 1 63 ? -17.859 0.895 -3.219 1 94.25 63 ALA B O 1
ATOM 1525 N N . PRO B 1 64 ? -18.391 -1.243 -3.145 1 94.81 64 PRO B N 1
ATOM 1526 C CA . PRO B 1 64 ? -18.625 -2.514 -2.453 1 94.81 64 PRO B CA 1
ATOM 1527 C C . PRO B 1 64 ? -17.375 -3.027 -1.727 1 94.81 64 PRO B C 1
ATOM 1529 O O . PRO B 1 64 ? -16.25 -2.779 -2.168 1 94.81 64 PRO B O 1
ATOM 1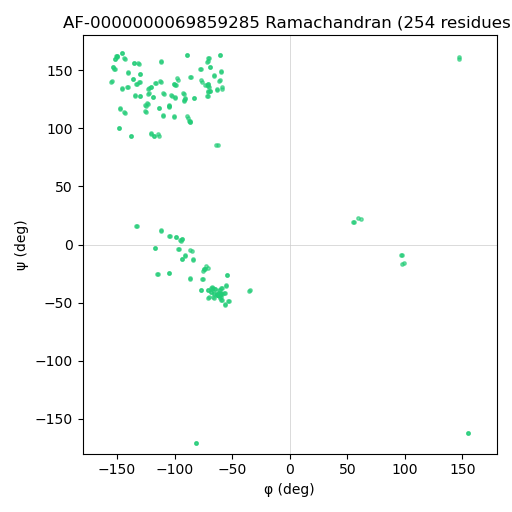532 N N . ALA B 1 65 ? -17.406 -3.523 -0.598 1 95.81 65 ALA B N 1
ATOM 1533 C CA . ALA B 1 65 ? -16.344 -3.914 0.328 1 95.81 65 ALA B CA 1
ATOM 1534 C C . ALA B 1 65 ? -15.5 -5.043 -0.253 1 95.81 65 ALA B C 1
ATOM 1536 O O . ALA B 1 65 ? -15.695 -6.211 0.086 1 95.81 65 ALA B O 1
ATOM 1537 N N . GLU B 1 66 ? -14.562 -4.629 -1.003 1 97.5 66 GLU B N 1
ATOM 1538 C CA . GLU B 1 66 ? -13.664 -5.605 -1.613 1 97.5 66 GLU B CA 1
ATOM 1539 C C . GLU B 1 66 ? -12.242 -5.457 -1.083 1 97.5 66 GLU B C 1
ATOM 1541 O O . GLU B 1 66 ? -11.445 -6.395 -1.152 1 97.5 66 GLU B O 1
ATOM 1546 N N . PHE B 1 67 ? -11.914 -4.273 -0.639 1 98.75 67 PHE B N 1
ATOM 1547 C CA . PHE B 1 67 ? -10.562 -4.008 -0.151 1 98.75 67 PHE B CA 1
ATOM 1548 C C . PHE B 1 67 ? -10.578 -2.926 0.921 1 98.75 67 PHE B C 1
ATOM 1550 O O . PHE B 1 67 ? -11.57 -2.205 1.07 1 98.75 67 PHE B O 1
ATOM 1557 N N . GLU B 1 68 ? -9.469 -2.922 1.649 1 98.88 68 GLU B N 1
ATOM 1558 C CA . GLU B 1 68 ? -9.211 -1.916 2.676 1 98.88 68 GLU B CA 1
ATOM 1559 C C . GLU B 1 68 ? -7.934 -1.135 2.377 1 98.88 68 GLU B C 1
ATOM 1561 O O . GLU B 1 68 ? -6.926 -1.715 1.963 1 98.88 68 GLU B O 1
ATOM 1566 N N . VAL B 1 69 ? -8.023 0.2 2.545 1 98.81 69 VAL B N 1
ATOM 1567 C CA . VAL B 1 69 ? -6.805 1.004 2.586 1 98.81 69 VAL B CA 1
ATOM 1568 C C . VAL B 1 69 ? -6.668 1.662 3.957 1 98.81 69 VAL B C 1
ATOM 1570 O O . VAL B 1 69 ? -7.66 2.094 4.547 1 98.81 69 VAL B O 1
ATOM 1573 N N . SER B 1 70 ? -5.461 1.662 4.453 1 98.88 70 SER B N 1
ATOM 1574 C CA . SER B 1 70 ? -5.18 2.258 5.754 1 98.88 70 SER B CA 1
ATOM 1575 C C . SER B 1 70 ? -3.76 2.809 5.816 1 98.88 70 SER B C 1
ATOM 1577 O O . SER B 1 70 ? -2.928 2.488 4.965 1 98.88 70 SER B O 1
ATOM 1579 N N . GLY B 1 71 ? -3.52 3.684 6.777 1 98.81 71 GLY B N 1
ATOM 1580 C CA . GLY B 1 71 ? -2.184 4.242 6.906 1 98.81 71 GLY B CA 1
ATOM 1581 C C . GLY B 1 71 ? -2.166 5.598 7.582 1 98.81 71 GLY B C 1
ATOM 1582 O O . GLY B 1 71 ? -3.08 5.934 8.344 1 98.81 71 GLY B O 1
ATOM 1583 N N . ALA B 1 72 ? -1.11 6.266 7.41 1 98.75 72 ALA B N 1
ATOM 1584 C CA . ALA B 1 72 ? -0.896 7.566 8.031 1 98.75 72 ALA B CA 1
ATOM 1585 C C . ALA B 1 72 ? -0.09 8.484 7.121 1 98.75 72 ALA B C 1
ATOM 1587 O O . ALA B 1 72 ? 0.902 8.062 6.523 1 98.75 72 ALA B O 1
ATOM 1588 N N . ILE B 1 73 ? -0.548 9.68 7.004 1 98.69 73 ILE B N 1
ATOM 1589 C CA . ILE B 1 73 ? 0.097 10.727 6.215 1 98.69 73 ILE B CA 1
ATOM 1590 C C . ILE B 1 73 ? 0.229 11.992 7.051 1 98.69 73 ILE B C 1
ATOM 1592 O O . ILE B 1 73 ? -0.69 12.359 7.785 1 98.69 73 ILE B O 1
ATOM 1596 N N . HIS B 1 74 ? 1.334 12.664 6.938 1 98.31 74 HIS B N 1
ATOM 1597 C CA . HIS B 1 74 ? 1.497 13.859 7.758 1 98.31 74 HIS B CA 1
ATOM 1598 C C . HIS B 1 74 ? 2.301 14.93 7.02 1 98.31 74 HIS B C 1
ATOM 1600 O O . HIS B 1 74 ? 2.91 14.648 5.988 1 98.31 74 HIS B O 1
ATOM 1606 N N . GLN B 1 75 ? 2.232 16.094 7.516 1 98.38 75 GLN B N 1
ATOM 1607 C CA . GLN B 1 75 ? 2.947 17.25 7.004 1 98.38 75 GLN B CA 1
ATOM 1608 C C . GLN B 1 75 ? 3.164 18.297 8.102 1 98.38 75 GLN B C 1
ATOM 1610 O O . GLN B 1 75 ? 2.268 18.547 8.906 1 98.38 75 GLN B O 1
ATOM 1615 N N . ILE B 1 76 ? 4.359 18.906 8.094 1 97.62 76 ILE B N 1
ATOM 1616 C CA . ILE B 1 76 ? 4.625 20 9.031 1 97.62 76 ILE B CA 1
ATOM 1617 C C . ILE B 1 76 ? 4.281 21.328 8.383 1 97.62 76 ILE B C 1
ATOM 1619 O O . ILE B 1 76 ? 4.68 21.609 7.246 1 97.62 76 ILE B O 1
ATOM 1623 N N . VAL B 1 77 ? 3.504 22.109 9.109 1 97.25 77 VAL B N 1
ATOM 1624 C CA . VAL B 1 77 ? 3.129 23.438 8.633 1 97.25 77 VAL B CA 1
ATOM 1625 C C . VAL B 1 77 ? 3.365 24.469 9.742 1 97.25 77 VAL B C 1
ATOM 1627 O O . VAL B 1 77 ? 3.486 24.109 10.914 1 97.25 77 VAL B O 1
ATOM 1630 N N . GLN B 1 78 ? 3.555 25.672 9.336 1 97 78 GLN B N 1
ATOM 1631 C CA . GLN B 1 78 ? 3.467 26.812 10.242 1 97 78 GLN B CA 1
ATOM 1632 C C . GLN B 1 78 ? 2.164 27.578 10.031 1 97 78 GLN B C 1
ATOM 1634 O O . GLN B 1 78 ? 1.874 28.031 8.922 1 97 78 GLN B O 1
ATOM 1639 N N . ILE B 1 79 ? 1.384 27.641 11.07 1 96.62 79 ILE B N 1
ATOM 1640 C CA . ILE B 1 79 ? 0.137 28.391 10.969 1 96.62 79 ILE B CA 1
ATOM 1641 C C . ILE B 1 79 ? 0.361 29.828 11.414 1 96.62 79 ILE B C 1
ATOM 1643 O O . ILE B 1 79 ? 0.721 30.078 12.57 1 96.62 79 ILE B O 1
ATOM 1647 N N . LYS B 1 80 ? 0.034 30.734 10.523 1 96.12 80 LYS B N 1
ATOM 1648 C CA . LYS B 1 80 ? 0.313 32.156 10.789 1 96.12 80 LYS B CA 1
ATOM 1649 C C . LYS B 1 80 ? -0.607 32.688 11.875 1 96.12 80 LYS B C 1
ATOM 1651 O O . LYS B 1 80 ? -1.81 32.406 11.867 1 96.12 80 LYS B O 1
ATOM 1656 N N . ASN B 1 81 ? 0.039 33.375 12.805 1 94.75 81 ASN B N 1
ATOM 1657 C CA . ASN B 1 81 ? -0.639 34.062 13.883 1 94.75 81 ASN B CA 1
ATOM 1658 C C . ASN B 1 81 ? -1.479 33.125 14.742 1 94.75 81 ASN B C 1
ATOM 1660 O O . ASN B 1 81 ? -2.527 33.531 15.258 1 94.75 81 ASN B O 1
ATOM 1664 N N . TYR B 1 82 ? -1.157 31.953 14.727 1 95.69 82 TYR B N 1
ATOM 1665 C CA . TYR B 1 82 ? -1.837 30.969 15.555 1 95.69 82 TYR B CA 1
ATOM 1666 C C . TYR B 1 82 ? -0.848 30.25 16.469 1 95.69 82 TYR B C 1
ATOM 1668 O O . TYR B 1 82 ? 0.217 29.828 16.016 1 95.69 82 TYR B O 1
ATOM 1676 N N . HIS B 1 83 ? -1.201 30.219 17.719 1 94.62 83 HIS B N 1
ATOM 1677 C CA . HIS B 1 83 ?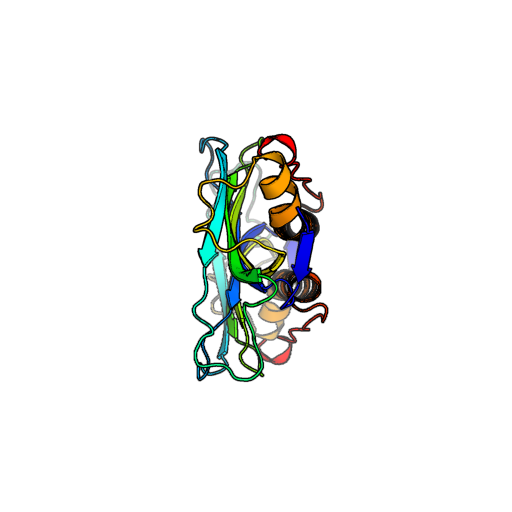 -0.306 29.609 18.688 1 94.62 83 HIS B CA 1
ATOM 1678 C C . HIS B 1 83 ? -1.056 28.641 19.609 1 94.62 83 HIS B C 1
ATOM 1680 O O . HIS B 1 83 ? -0.529 28.219 20.641 1 94.62 83 HIS B O 1
ATOM 1686 N N . GLY B 1 84 ? -2.24 28.281 19.188 1 93.31 84 GLY B N 1
ATOM 1687 C CA . GLY B 1 84 ? -3.064 27.422 20.016 1 93.31 84 GLY B CA 1
ATOM 1688 C C . GLY B 1 84 ? -2.695 25.953 19.891 1 93.31 84 GLY B C 1
ATOM 1689 O O . GLY B 1 84 ? -1.63 25.609 19.375 1 93.31 84 GLY B O 1
ATOM 1690 N N . ASP B 1 85 ? -3.576 25.094 20.5 1 92.5 85 ASP B N 1
ATOM 1691 C CA . ASP B 1 85 ? -3.32 23.656 20.484 1 92.5 85 ASP B CA 1
ATOM 1692 C C . ASP B 1 85 ? -4.133 22.953 19.391 1 92.5 85 ASP B C 1
ATOM 1694 O O . ASP B 1 85 ? -4.152 21.719 19.312 1 92.5 85 ASP B O 1
ATOM 1698 N N . GLY B 1 86 ? -4.762 23.688 18.625 1 91.12 86 GLY B N 1
ATOM 1699 C CA . GLY B 1 86 ? -5.484 23.141 17.5 1 91.12 86 GLY B CA 1
ATOM 1700 C C . GLY B 1 86 ? -6.961 22.938 17.781 1 91.12 86 GLY B C 1
ATOM 1701 O O . GLY B 1 86 ? -7.746 22.719 16.844 1 91.12 86 GLY B O 1
ATOM 1702 N N . THR B 1 87 ? -7.438 23.078 19 1 90.38 87 THR B N 1
ATOM 1703 C CA . THR B 1 87 ? -8.805 22.75 19.391 1 90.38 87 THR B CA 1
ATOM 1704 C C . THR B 1 87 ? -9.789 23.781 18.859 1 90.38 87 THR B C 1
ATOM 1706 O O . THR B 1 87 ? -10.984 23.516 18.766 1 90.38 87 THR B O 1
ATOM 1709 N N . ASP B 1 88 ? -9.312 24.953 18.547 1 92.19 88 ASP B N 1
ATOM 1710 C CA . ASP B 1 88 ? -10.219 26.016 18.141 1 92.19 88 ASP B CA 1
ATOM 1711 C C . ASP B 1 88 ? -10.148 26.25 16.625 1 92.19 88 ASP B C 1
ATOM 1713 O O . ASP B 1 88 ? -10.711 27.219 16.125 1 92.19 88 ASP B O 1
ATOM 1717 N N . ILE B 1 89 ? -9.445 25.391 15.969 1 90.88 89 ILE B N 1
ATOM 1718 C CA . ILE B 1 89 ? -9.414 25.5 14.516 1 90.88 89 ILE B CA 1
ATOM 1719 C C . ILE B 1 89 ? -10.781 25.125 13.938 1 90.88 89 ILE B C 1
ATOM 1721 O O . ILE B 1 89 ? -11.367 24.109 14.312 1 90.88 89 ILE B O 1
ATOM 1725 N N . SER B 1 90 ? -11.25 25.969 13.055 1 89.81 90 SER B N 1
ATOM 1726 C CA . SER B 1 90 ? -12.562 25.75 12.469 1 89.81 90 SER B CA 1
ATOM 1727 C C . SER B 1 90 ? -12.547 24.562 11.516 1 89.81 90 SER B C 1
ATOM 1729 O O . SER B 1 90 ? -11.492 24.156 11.031 1 89.81 90 SER B O 1
ATOM 1731 N N . ASN B 1 91 ? -13.711 24.094 11.305 1 88.88 91 ASN B N 1
ATOM 1732 C CA . ASN B 1 91 ? -13.844 23 10.352 1 88.88 91 ASN B CA 1
ATOM 1733 C C . ASN B 1 91 ? -13.344 23.391 8.969 1 88.88 91 ASN B C 1
ATOM 1735 O O . ASN B 1 91 ? -12.664 22.609 8.305 1 88.88 91 ASN B O 1
ATOM 1739 N N . ALA B 1 92 ? -13.711 24.531 8.539 1 89.31 92 ALA B N 1
ATOM 1740 C CA . ALA B 1 92 ? -13.281 25 7.227 1 89.31 92 ALA B CA 1
ATOM 1741 C C . ALA B 1 92 ? -11.766 25.078 7.137 1 89.31 92 ALA B C 1
ATOM 1743 O O . ALA B 1 92 ? -11.172 24.672 6.133 1 89.31 92 ALA B O 1
ATOM 1744 N N . ASP B 1 93 ? -11.148 25.562 8.195 1 90.94 93 ASP B N 1
ATOM 1745 C CA . ASP B 1 93 ? -9.695 25.656 8.227 1 90.94 93 ASP B CA 1
ATOM 1746 C C . ASP B 1 93 ? -9.055 24.266 8.258 1 90.94 93 ASP B C 1
ATOM 1748 O O . ASP B 1 93 ? -8.016 24.047 7.633 1 90.94 93 ASP B O 1
ATOM 1752 N N . TRP B 1 94 ? -9.703 23.406 8.953 1 89.06 94 TRP B N 1
ATOM 1753 C CA . TRP B 1 94 ? -9.219 22.031 9.008 1 89.06 94 TRP B CA 1
ATOM 1754 C C . TRP B 1 94 ? -9.234 21.391 7.625 1 89.06 94 TRP B C 1
ATOM 1756 O O . TRP B 1 94 ? -8.312 20.656 7.258 1 89.06 94 TRP B O 1
ATOM 1766 N N . GLN B 1 95 ? -10.211 21.594 6.957 1 89.19 95 GLN B N 1
ATOM 1767 C CA . GLN B 1 95 ? -10.328 21.047 5.609 1 89.19 95 GLN B CA 1
ATOM 1768 C C . GLN B 1 95 ? -9.211 21.562 4.703 1 89.19 95 GLN B C 1
ATOM 1770 O O . GLN B 1 95 ? -8.641 20.812 3.92 1 89.19 95 GLN B O 1
ATOM 1775 N N . LEU B 1 96 ? -8.984 22.797 4.84 1 90.25 96 LEU B N 1
ATOM 1776 C CA . LEU B 1 96 ? -7.914 23.391 4.055 1 90.25 96 LEU B CA 1
ATOM 1777 C C . LEU B 1 96 ? -6.566 22.781 4.418 1 90.25 96 LEU B C 1
ATOM 1779 O O . LEU B 1 96 ? -5.777 22.438 3.533 1 90.25 96 LEU B O 1
ATOM 1783 N N . LEU B 1 97 ? -6.352 22.578 5.723 1 92.56 97 LEU B N 1
ATOM 1784 C CA . LEU B 1 97 ? -5.09 22.078 6.254 1 92.56 97 LEU B CA 1
ATOM 1785 C C . LEU B 1 97 ? -4.875 20.625 5.84 1 92.56 97 LEU B C 1
ATOM 1787 O O . LEU B 1 97 ? -3.744 20.219 5.57 1 92.56 97 LEU B O 1
ATOM 1791 N N . SER B 1 98 ? -5.91 19.906 5.824 1 93.25 98 SER B N 1
ATOM 1792 C CA . SER B 1 98 ? -5.785 18.453 5.629 1 93.25 98 SER B CA 1
ATOM 1793 C C . SER B 1 98 ? -5.938 18.094 4.156 1 93.25 98 SER B C 1
ATOM 1795 O O . SER B 1 98 ? -5.637 16.953 3.764 1 93.25 98 SER B O 1
ATOM 1797 N N . ARG B 1 99 ? -6.383 18.984 3.365 1 92.69 99 ARG B N 1
ATOM 1798 C CA . ARG B 1 99 ? -6.738 18.688 1.981 1 92.69 99 ARG B CA 1
ATOM 1799 C C . ARG B 1 99 ? -5.586 18 1.25 1 92.69 99 ARG B C 1
ATOM 1801 O O . ARG B 1 99 ? -5.77 16.969 0.619 1 92.69 99 ARG B O 1
ATOM 1808 N N . PRO B 1 100 ? -4.41 18.531 1.355 1 95.19 100 PRO B N 1
ATOM 1809 C CA . PRO B 1 100 ? -3.32 17.859 0.636 1 95.19 100 PRO B CA 1
ATOM 1810 C C . PRO B 1 100 ? -3.117 16.422 1.077 1 95.19 100 PRO B C 1
ATOM 1812 O O . PRO B 1 100 ? -2.801 15.555 0.253 1 95.19 100 PRO B O 1
ATOM 1815 N N . LEU B 1 101 ? -3.268 16.141 2.297 1 97.62 101 LEU B N 1
ATOM 1816 C CA . LEU B 1 101 ? -3.062 14.789 2.828 1 97.62 101 LEU B CA 1
ATOM 1817 C C . LEU B 1 101 ? -4.141 13.836 2.324 1 97.62 101 LEU B C 1
ATOM 1819 O O . LEU B 1 101 ? -3.84 12.703 1.937 1 97.62 101 LEU B O 1
ATOM 1823 N N . VAL B 1 102 ? -5.309 14.375 2.312 1 95.88 102 VAL B N 1
ATOM 1824 C CA . VAL B 1 102 ? -6.434 13.578 1.83 1 95.88 102 VAL B CA 1
ATOM 1825 C C . VAL B 1 102 ? -6.246 13.266 0.348 1 95.88 102 VAL B C 1
ATOM 1827 O O . VAL B 1 102 ? -6.555 12.156 -0.103 1 95.88 102 VAL B O 1
ATOM 1830 N N . GLU B 1 103 ? -5.766 14.172 -0.35 1 95.62 103 GLU B N 1
ATOM 1831 C CA . GLU B 1 103 ? -5.512 13.961 -1.771 1 95.62 103 GLU B CA 1
ATOM 1832 C C . GLU B 1 103 ? -4.516 12.828 -1.994 1 95.62 103 GLU B C 1
ATOM 1834 O O . GLU B 1 103 ? -4.625 12.086 -2.969 1 95.62 103 GLU B O 1
ATOM 1839 N N . TYR B 1 104 ? -3.533 12.75 -1.168 1 97.88 104 TYR B N 1
ATOM 1840 C CA . TYR B 1 104 ? -2.58 11.648 -1.273 1 97.88 104 TYR B CA 1
ATOM 1841 C C . TYR B 1 104 ? -3.275 10.305 -1.092 1 97.88 104 TYR B C 1
ATOM 1843 O O . TYR B 1 104 ? -2.982 9.344 -1.81 1 97.88 104 TYR B O 1
ATOM 1851 N N . ILE B 1 105 ? -4.16 10.211 -0.155 1 98.25 105 ILE B N 1
ATOM 1852 C CA . ILE B 1 105 ? -4.902 8.977 0.069 1 98.25 105 ILE B CA 1
ATOM 1853 C C . ILE B 1 105 ? -5.672 8.602 -1.193 1 98.25 105 ILE B C 1
ATOM 1855 O O . ILE B 1 105 ? -5.629 7.449 -1.638 1 98.25 105 ILE B O 1
ATOM 1859 N N . GLU B 1 106 ? -6.34 9.578 -1.728 1 97.69 106 GLU B N 1
ATOM 1860 C CA . GLU B 1 106 ? -7.133 9.352 -2.932 1 97.69 106 GLU B CA 1
ATOM 1861 C C . GLU B 1 106 ? -6.254 8.906 -4.098 1 97.69 106 GLU B C 1
ATOM 1863 O O . GLU B 1 106 ? -6.582 7.949 -4.797 1 97.69 106 GLU B O 1
ATOM 1868 N N . THR B 1 107 ? -5.145 9.562 -4.25 1 98.19 107 THR B N 1
ATOM 1869 C CA . THR B 1 107 ? -4.246 9.266 -5.363 1 98.19 107 THR B CA 1
ATOM 1870 C C . THR B 1 107 ? -3.654 7.863 -5.219 1 98.19 107 THR B C 1
ATOM 1872 O O . THR B 1 107 ? -3.639 7.09 -6.176 1 98.19 107 THR B O 1
ATOM 1875 N N . LEU B 1 108 ? -3.211 7.543 -4.062 1 98.81 108 LEU B N 1
ATOM 1876 C CA . LEU B 1 108 ? -2.629 6.227 -3.818 1 98.81 108 LEU B CA 1
ATOM 1877 C C . LEU B 1 108 ? -3.66 5.125 -4.039 1 98.81 108 LEU B C 1
ATOM 1879 O O . LEU B 1 108 ? -3.357 4.102 -4.652 1 98.81 108 LEU B O 1
ATOM 1883 N N . THR B 1 109 ? -4.852 5.367 -3.553 1 98.75 109 THR B N 1
ATOM 1884 C CA . THR B 1 109 ? -5.91 4.379 -3.744 1 98.75 109 THR B CA 1
ATOM 1885 C C . THR B 1 109 ? -6.223 4.203 -5.227 1 98.75 109 THR B C 1
ATOM 1887 O O . THR B 1 109 ? -6.371 3.074 -5.703 1 98.75 109 THR B O 1
ATOM 1890 N N . TYR B 1 110 ? -6.293 5.312 -5.883 1 98.62 110 TYR B N 1
ATOM 1891 C CA . TYR B 1 110 ? -6.547 5.301 -7.32 1 98.62 110 TYR B CA 1
ATOM 1892 C C . TYR B 1 110 ? -5.5 4.465 -8.055 1 98.62 110 TYR B C 1
ATOM 1894 O O . TYR B 1 110 ? -5.84 3.547 -8.797 1 98.62 110 TYR B O 1
ATOM 1902 N N . GLU B 1 111 ? -4.227 4.719 -7.824 1 98.5 111 GLU B N 1
ATOM 1903 C CA . GLU B 1 111 ? -3.119 4.062 -8.516 1 98.5 111 GLU B CA 1
ATOM 1904 C C . GLU B 1 111 ? -3.061 2.576 -8.172 1 98.5 111 GLU B C 1
ATOM 1906 O O . GLU B 1 111 ? -2.908 1.734 -9.062 1 98.5 111 GLU B O 1
ATOM 1911 N N . VAL B 1 112 ? -3.252 2.273 -6.957 1 98.88 112 VAL B N 1
ATOM 1912 C CA . VAL B 1 112 ? -3.121 0.889 -6.516 1 98.88 112 VAL B CA 1
ATOM 1913 C C . VAL B 1 112 ? -4.285 0.063 -7.055 1 98.88 112 VAL B C 1
ATOM 1915 O O . VAL B 1 112 ? -4.094 -1.057 -7.535 1 98.88 112 VAL B O 1
ATOM 1918 N N . THR B 1 113 ? -5.434 0.65 -7.047 1 98.75 113 THR B N 1
ATOM 1919 C CA . THR B 1 113 ? -6.594 -0.111 -7.504 1 98.75 113 THR B CA 1
ATOM 1920 C C . THR B 1 113 ? -6.59 -0.235 -9.023 1 98.75 113 THR B C 1
ATOM 1922 O O . THR B 1 113 ? -7.09 -1.221 -9.57 1 98.75 113 THR B O 1
ATOM 1925 N N . GLN B 1 114 ? -6.027 0.756 -9.664 1 98.44 114 GLN B N 1
ATOM 1926 C CA . GLN B 1 114 ? -5.824 0.606 -11.102 1 98.44 114 GLN B CA 1
ATOM 1927 C C . GLN B 1 114 ? -5 -0.638 -11.414 1 98.44 114 GLN B C 1
ATOM 1929 O O . GLN B 1 114 ? -5.312 -1.381 -12.344 1 98.44 114 GLN B O 1
ATOM 1934 N N . VAL B 1 115 ? -4.004 -0.893 -10.672 1 98.5 115 VAL B N 1
ATOM 1935 C CA . VAL B 1 115 ? -3.105 -2.018 -10.914 1 98.5 115 VAL B CA 1
ATOM 1936 C C . VAL B 1 115 ? -3.766 -3.314 -10.445 1 98.5 115 VAL B C 1
ATO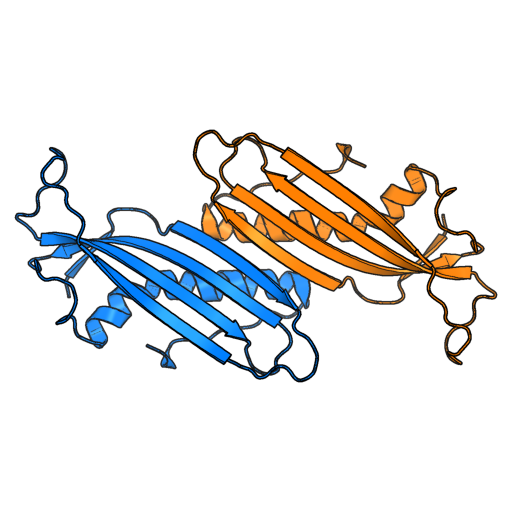M 1938 O O . VAL B 1 115 ? -3.748 -4.32 -11.156 1 98.5 115 VAL B O 1
ATOM 1941 N N . THR B 1 116 ? -4.473 -3.266 -9.305 1 98.56 116 THR B N 1
ATOM 1942 C CA . THR B 1 116 ? -4.91 -4.5 -8.664 1 98.56 116 THR B CA 1
ATOM 1943 C C . THR B 1 116 ? -6.242 -4.965 -9.242 1 98.56 116 THR B C 1
ATOM 1945 O O . THR B 1 116 ? -6.508 -6.168 -9.312 1 98.56 116 THR B O 1
ATOM 1948 N N . PHE B 1 117 ? -7.055 -4.027 -9.688 1 97.19 117 PHE B N 1
ATOM 1949 C CA . PHE B 1 117 ? -8.375 -4.379 -10.188 1 97.19 117 PHE B CA 1
ATOM 1950 C C . PHE B 1 117 ? -8.5 -4.031 -11.672 1 97.19 117 PHE B C 1
ATOM 1952 O O . PHE B 1 117 ? -9.508 -4.352 -12.305 1 97.19 117 PHE B O 1
ATOM 1959 N N . ASP B 1 118 ? -7.48 -3.477 -12.133 1 95.81 118 ASP B N 1
ATOM 1960 C CA . ASP B 1 118 ? -7.559 -2.924 -13.484 1 95.81 118 ASP B CA 1
ATOM 1961 C C . ASP B 1 118 ? -8.719 -1.939 -13.609 1 95.81 118 ASP B C 1
ATOM 1963 O O . ASP B 1 118 ? -9.32 -1.815 -14.672 1 95.81 118 ASP B O 1
ATOM 1967 N N . LYS B 1 119 ? -9.164 -1.477 -12.531 1 96.06 119 LYS B N 1
ATOM 1968 C CA . LYS B 1 119 ? -10.219 -0.479 -12.406 1 96.06 119 LYS B CA 1
ATOM 1969 C C . LYS B 1 119 ? -9.945 0.466 -11.234 1 96.06 119 LYS B C 1
ATOM 1971 O O . LYS B 1 119 ? -10.062 0.076 -10.07 1 96.06 119 LYS B O 1
ATOM 1976 N N . PRO B 1 120 ? -9.695 1.737 -11.602 1 97 120 PRO B N 1
ATOM 1977 C CA . PRO B 1 120 ? -9.375 2.664 -10.516 1 97 120 PRO B CA 1
ATOM 1978 C C . PRO B 1 120 ? -10.586 2.996 -9.648 1 97 120 PRO B C 1
ATOM 1980 O O . PRO B 1 120 ? -11.703 3.127 -10.156 1 97 120 PRO B O 1
ATOM 1983 N N . VAL B 1 121 ? -10.352 3.023 -8.383 1 97.5 121 VAL B N 1
ATOM 1984 C CA . VAL B 1 121 ? -11.367 3.426 -7.418 1 97.5 121 VAL B CA 1
ATOM 1985 C C . VAL B 1 121 ? -11.094 4.848 -6.938 1 97.5 121 VAL B C 1
ATOM 1987 O O . VAL B 1 121 ? -9.984 5.152 -6.484 1 97.5 121 VAL B O 1
ATOM 1990 N N . ASN B 1 122 ? -12.109 5.66 -7.023 1 95.12 122 ASN B N 1
ATOM 1991 C CA . ASN B 1 122 ? -12.031 7.039 -6.551 1 95.12 122 ASN B CA 1
ATOM 1992 C C . ASN B 1 122 ? -12.68 7.203 -5.18 1 95.12 122 ASN B C 1
ATOM 1994 O O . ASN B 1 122 ? -13.891 7.027 -5.043 1 95.12 122 ASN B O 1
ATOM 1998 N N . LEU B 1 123 ? -11.688 7.43 -4.312 1 93.38 123 LEU B N 1
ATOM 1999 C CA . LEU B 1 123 ? -12.227 7.777 -2.998 1 93.38 123 LEU B CA 1
ATOM 2000 C C . LEU B 1 123 ? -12.578 9.258 -2.932 1 93.38 123 LEU B C 1
ATOM 2002 O O . LEU B 1 123 ? -11.883 10.094 -3.51 1 93.38 123 LEU B O 1
ATOM 2006 N N . ASN B 1 124 ? -13.766 9.562 -2.566 1 81.12 124 ASN B N 1
ATOM 2007 C CA . ASN B 1 124 ? -14.164 10.953 -2.365 1 81.12 124 ASN B CA 1
ATOM 2008 C C . ASN B 1 124 ? -14.484 11.234 -0.9 1 81.12 124 ASN B C 1
ATOM 2010 O O . ASN B 1 124 ? -15.578 10.914 -0.428 1 81.12 124 ASN B O 1
ATOM 2014 N N . PHE B 1 125 ? -13.359 11.75 -0.312 1 74.69 125 PHE B N 1
ATOM 2015 C CA . PHE B 1 125 ? -13.547 12.023 1.107 1 74.69 125 PHE B CA 1
ATOM 2016 C C . PHE B 1 125 ? -14.141 13.414 1.317 1 74.69 125 PHE B C 1
ATOM 2018 O O . PHE B 1 125 ? -14.422 13.805 2.449 1 74.69 125 PHE B O 1
ATOM 2025 N N . LYS B 1 126 ? -14.32 14.211 0.338 1 59.66 126 LYS B N 1
ATOM 2026 C CA . LYS B 1 126 ? -14.828 15.57 0.523 1 59.66 126 LYS B CA 1
ATOM 2027 C C . LYS B 1 126 ? -15.852 15.617 1.649 1 59.66 126 LYS B C 1
ATOM 2029 O O . LYS B 1 126 ? -15.867 16.562 2.439 1 59.66 126 LYS B O 1
ATOM 2034 N N . ALA B 1 127 ? -16.625 14.609 1.631 1 51.22 127 ALA B N 1
ATOM 2035 C CA . ALA B 1 127 ? -17.734 14.727 2.564 1 51.22 127 ALA B CA 1
ATOM 2036 C C . ALA B 1 127 ? -17.281 14.508 4.004 1 51.22 127 ALA B C 1
ATOM 2038 O O . ALA B 1 127 ? -18 14.836 4.949 1 51.22 127 ALA B O 1
ATOM 2039 N N . GLU B 1 128 ? -16.234 13.891 4.074 1 48.75 128 GLU B N 1
ATOM 2040 C CA . GLU B 1 128 ? -15.914 13.508 5.449 1 48.75 128 GLU B CA 1
ATOM 2041 C C . GLU B 1 128 ? -15.211 14.641 6.184 1 48.75 128 GLU B C 1
ATOM 2043 O O . GLU B 1 128 ? -15.031 14.586 7.402 1 48.75 128 GLU B O 1
ATOM 2048 N N . PHE B 1 129 ? -14.828 15.578 5.289 1 51.66 129 PHE B N 1
ATOM 2049 C CA . PHE B 1 129 ? -14.281 16.766 5.945 1 51.66 129 PHE B CA 1
ATOM 2050 C C . PHE B 1 129 ? -15.227 17.953 5.793 1 51.66 129 PHE B C 1
ATOM 2052 O O . PHE B 1 129 ? -15.977 18.031 4.816 1 51.66 129 PHE B O 1
#

Sequence (258 aa):
MDFEKQTPVTVQSFHYDLVDEGVAAKSEVNPGIRKLDVSGDDEHSEEEGSYYDVAVFFDVIPAPAEFEVSGAIHQIVQIKNYHGDGTDISNADWQLLSRPLVEYIETLTYEVTQVTFDKPVNLNFKAEFMDFEKQTPVTVQSFHYDLVDEGVAAKSEVNPGIRKLDVSGDDEHSEEEGSYYDVAVFFDVIPAPAEFEVSGAIHQIVQIKNYHGDGTDISNADWQLLSRPLVEYIETLTYEVTQVTFDKPVNLNFKAEF

pLDDT: mean 93.41, std 8.8, range [48.75, 98.94]

Foldseek 3Di:
DDKFFDDPKDFPDKDKDFDDPPDDWDKDKDKDKAWDDCVVPPVDDCPQFTKIKIKIWIWGQDPVRTMIMTGMMITIMGDGPDDDGCPPDDPVNSCVVCVVVVVVVQVVQQVVCCVVVVHGDGDDCVVVD/DDKFFDDPKDFPDKDKDFDDPPDDWDKDKDKDKAWDDCVVPPVDDCPQFTKIKIKIWIWGQDPVRTMIMTGMMITIMGDGPDD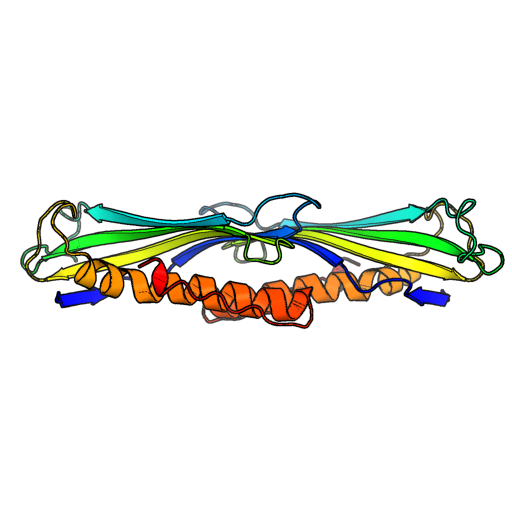DGCPPDDPVNSCVVCVVVVVVVQVVQQVVCCVVVVHGDGDDCVVVD

Secondary structure (DSSP, 8-state):
--EEE-S--EEEEEEEEE--TTPPPEEEEEEEEEEE--TT-TT---TTEEEEEEEEEEEEEPTTTSEEEEEEEEEEEEEET--S-STT--HHHHHHHHHHHHHHHHHHHHHHHHHHHSS------GGG-/--EEE-S--EEEEEEEEE--TTPPPEEEEEEEEEEE--TT-SS---TTEEEEEEEEEEEEEPTTTSEEEEEEEEEEEEEET--S-STT--HHHHHHHHHHHHHHHHHHHHHHHHHHHSS------GGG-

Radius of gyration: 22.69 Å; Cα contacts (8 Å, |Δi|>4): 526; chains: 2; bounding box: 39×70×42 Å